Protein AF-A0A329W6A7-F1 (afdb_monomer)

pLDDT: mean 79.9, std 17.03, range [24.25, 98.19]

Mean predicted aligned error: 15.42 Å

Secondary structure (DSSP, 8-state):
-----TTS---EEEEEEETTEEEEEE---TT--S--------TT-----SS-PPP-SSPPTTPEEPPP-----TTSSTTSS-TT--EEESSSSPPTTEEE-BS-B--TTT-HHHHHH-TTSB--B-TTPPP----TTSSSSTTPPTT------PPP-----------SS----TTEEEEEEEEPPSSSSS--EEEEEE-GGGTS---SS--------EEEEE--

Radius of gyration: 35.47 Å; Cα contacts (8 Å, |Δi|>4): 237; chains: 1; bounding box: 94×36×87 Å

Solvent-accessible surface area (backbone atoms only — not comparable to full-atom values): 15532 Å² total; per-residue (Å²): 132,88,78,79,78,60,57,55,70,83,48,43,30,36,35,78,77,52,92,95,39,67,51,79,47,71,46,71,25,100,78,61,72,88,86,81,87,84,87,86,73,70,87,96,62,78,90,80,75,94,83,75,82,81,89,69,97,65,83,65,91,84,50,44,79,53,83,86,90,80,81,82,73,92,72,64,83,73,68,83,58,64,52,47,49,78,39,83,34,91,52,93,72,74,57,92,68,44,43,65,30,68,48,45,72,56,61,42,85,84,19,53,61,26,28,70,66,30,74,85,29,45,42,61,62,50,81,93,59,83,91,73,86,75,41,89,83,74,63,84,50,72,91,67,58,85,98,64,90,77,82,79,80,76,78,89,87,84,84,83,78,72,92,77,81,75,75,79,91,78,87,69,62,70,34,40,41,74,50,92,55,74,50,83,59,87,63,103,57,103,53,71,48,60,50,78,43,82,41,61,66,70,70,41,94,76,68,102,63,83,74,78,94,81,81,93,56,41,45,29,22,41,38,113

Foldseek 3Di:
DDPPDQADQPWKWWDDPDDPDIDIDTDGGPPYDDDDDDDDDPPPDDDPDPPDDDDDPDDDPPIDTDDDPDDDPPPPVQPPDQFQDWDFAADPDDDPQKDFQQFDAADCVQQVSNCVVVVVSTHHRCFVHDDDDDCVPVPPDPPDDPRDDDADDDPDDDDDDPPDADDPDDDDDAQWDWDPDFDPDDDDDPGGDIDIGGHNVRHDDDDPGDDDDDDDTTIMGRRD

Structure (mmCIF, N/CA/C/O backbone):
data_AF-A0A329W6A7-F1
#
_entry.id   AF-A0A329W6A7-F1
#
loop_
_atom_site.group_PDB
_atom_site.id
_atom_site.type_symbol
_atom_site.label_atom_id
_atom_site.label_alt_id
_atom_site.label_comp_id
_atom_site.label_asym_id
_atom_site.label_entity_id
_atom_site.label_seq_id
_atom_site.pdbx_PDB_ins_code
_atom_site.Cartn_x
_atom_site.Cartn_y
_atom_site.Cartn_z
_atom_site.occupancy
_atom_site.B_iso_or_equiv
_atom_site.auth_seq_id
_atom_site.auth_comp_id
_atom_site.auth_asym_id
_atom_site.auth_atom_id
_atom_site.pdbx_PDB_model_num
ATOM 1 N N . MET A 1 1 ? -23.918 0.620 -3.179 1.00 31.98 1 MET A N 1
ATOM 2 C CA . MET A 1 1 ? -25.031 -0.045 -2.471 1.00 31.98 1 MET A CA 1
ATOM 3 C C . MET A 1 1 ? -25.357 0.833 -1.273 1.00 31.98 1 MET A C 1
ATOM 5 O O . MET A 1 1 ? -24.518 0.959 -0.395 1.00 31.98 1 MET A O 1
ATOM 9 N N . TYR A 1 2 ? -26.471 1.565 -1.317 1.00 24.25 2 TYR A N 1
ATOM 10 C CA . TYR A 1 2 ? -26.878 2.451 -0.224 1.00 24.25 2 TYR A CA 1
ATOM 11 C C . TYR A 1 2 ? -27.434 1.589 0.911 1.00 24.25 2 TYR A C 1
ATOM 13 O O . TYR A 1 2 ? -28.527 1.044 0.788 1.00 24.25 2 TYR A O 1
ATOM 21 N N . THR A 1 3 ? -26.683 1.422 1.995 1.00 31.39 3 THR A N 1
ATOM 22 C CA . THR A 1 3 ? -27.200 0.811 3.221 1.00 31.39 3 THR A CA 1
ATOM 23 C C . THR A 1 3 ? -28.004 1.862 3.978 1.00 31.39 3 THR A C 1
ATOM 25 O O . THR A 1 3 ? -27.457 2.740 4.644 1.00 31.39 3 THR A O 1
ATOM 28 N N . VAL A 1 4 ? -29.329 1.790 3.840 1.00 34.38 4 VAL A N 1
ATOM 29 C CA . VAL A 1 4 ? -30.259 2.453 4.758 1.00 34.38 4 VAL A CA 1
ATOM 30 C C . VAL A 1 4 ? -29.987 1.939 6.172 1.00 34.38 4 VAL A C 1
ATOM 32 O O . VAL A 1 4 ? -29.956 0.740 6.436 1.00 34.38 4 VAL A O 1
ATOM 35 N N . ASN A 1 5 ? -29.685 2.882 7.054 1.00 42.00 5 ASN A N 1
ATOM 36 C CA . ASN A 1 5 ? -29.121 2.684 8.382 1.00 42.00 5 ASN A CA 1
ATOM 37 C C . ASN A 1 5 ? -30.248 2.261 9.349 1.00 42.00 5 ASN A C 1
ATOM 39 O O . ASN A 1 5 ? -30.847 3.104 10.008 1.00 42.00 5 ASN A O 1
ATOM 43 N N . THR A 1 6 ? -30.585 0.971 9.410 1.00 42.28 6 THR A N 1
ATOM 44 C CA . THR A 1 6 ? -31.700 0.458 10.234 1.00 42.28 6 THR A CA 1
ATOM 45 C C . THR A 1 6 ? -31.359 0.275 11.716 1.00 42.28 6 THR A C 1
ATOM 47 O O . THR A 1 6 ? -32.161 -0.309 12.428 1.00 42.28 6 THR A O 1
ATOM 50 N N . SER A 1 7 ? -30.187 0.714 12.190 1.00 45.31 7 SER A N 1
ATOM 51 C CA . SER A 1 7 ? -29.657 0.338 13.518 1.00 45.31 7 SER A CA 1
ATOM 52 C C . SER A 1 7 ? -29.520 1.492 14.518 1.00 45.31 7 SER A C 1
ATOM 54 O O . SER A 1 7 ? -29.122 1.257 15.654 1.00 45.31 7 SER A O 1
ATOM 56 N N . ALA A 1 8 ? -29.815 2.733 14.124 1.00 50.78 8 ALA A N 1
ATOM 57 C CA . ALA A 1 8 ? -29.891 3.848 15.071 1.00 50.78 8 ALA A CA 1
ATOM 58 C C . ALA A 1 8 ? -31.272 3.853 15.751 1.00 50.78 8 ALA A C 1
ATOM 60 O O . ALA A 1 8 ? -32.238 3.443 15.105 1.00 50.78 8 ALA A O 1
ATOM 61 N N . PRO A 1 9 ? -31.415 4.333 17.002 1.00 55.19 9 PRO A N 1
ATOM 62 C CA . PRO A 1 9 ? -32.734 4.639 17.528 1.00 55.19 9 PRO A CA 1
ATOM 63 C C . PRO A 1 9 ? -33.339 5.761 16.684 1.00 55.19 9 PRO A C 1
ATOM 65 O O . PRO A 1 9 ? -32.931 6.918 16.774 1.00 55.19 9 PRO A O 1
ATOM 68 N N . THR A 1 10 ? -34.246 5.396 15.781 1.00 58.75 10 THR A N 1
ATOM 69 C CA . THR A 1 10 ? -34.829 6.338 14.820 1.00 58.75 10 THR A CA 1
ATOM 70 C C . THR A 1 10 ? -35.947 7.161 15.437 1.00 58.75 10 THR A C 1
ATOM 72 O O . THR A 1 10 ? -36.271 8.204 14.883 1.00 58.75 10 THR A O 1
ATOM 75 N N . ASP A 1 11 ? -36.513 6.709 16.564 1.00 68.50 11 ASP A N 1
ATOM 76 C CA . ASP A 1 11 ? -37.650 7.338 17.229 1.00 68.50 11 ASP A CA 1
ATOM 77 C C . ASP A 1 11 ? -37.657 7.116 18.753 1.00 68.50 11 ASP A C 1
ATOM 79 O O . ASP A 1 11 ? -37.264 6.061 19.258 1.00 68.50 11 ASP A O 1
ATOM 83 N N . LEU A 1 12 ? -38.147 8.133 19.471 1.00 78.62 12 LEU A N 1
ATOM 84 C CA . LEU A 1 12 ? -38.411 8.144 20.912 1.00 78.62 12 LEU A CA 1
ATOM 85 C C . LEU A 1 12 ? -39.877 8.538 21.134 1.00 78.62 12 LEU A C 1
ATOM 87 O O . LEU A 1 12 ? -40.375 9.447 20.465 1.00 78.62 12 LEU A O 1
ATOM 91 N N . ALA A 1 13 ? -40.550 7.918 22.098 1.00 82.44 13 ALA A N 1
ATOM 92 C CA . ALA A 1 13 ? -41.882 8.325 22.531 1.00 82.44 13 ALA A CA 1
ATOM 93 C C . ALA A 1 13 ? -42.040 8.233 24.053 1.00 82.44 13 ALA A C 1
ATOM 95 O O . ALA A 1 13 ? -41.325 7.480 24.712 1.00 82.44 13 ALA A O 1
ATOM 96 N N . THR A 1 14 ? -42.986 8.987 24.609 1.00 85.38 14 THR A N 1
ATOM 97 C CA . THR A 1 14 ? -43.349 8.924 26.031 1.00 85.38 14 THR A CA 1
ATOM 98 C C . THR A 1 14 ? -44.842 8.694 26.210 1.00 85.38 14 THR A C 1
ATOM 100 O O . THR A 1 14 ? -45.646 9.109 25.376 1.00 85.38 14 THR A O 1
ATOM 103 N N . ILE A 1 15 ? -45.236 8.047 27.303 1.00 86.56 15 ILE A N 1
ATOM 104 C CA . ILE A 1 15 ? -46.640 7.953 27.723 1.00 86.56 15 ILE A CA 1
ATOM 105 C C . ILE A 1 15 ? -46.739 8.358 29.190 1.00 86.56 15 ILE A C 1
ATOM 107 O O . ILE A 1 15 ? -45.945 7.898 30.006 1.00 86.56 15 ILE A O 1
ATOM 111 N N . ASN A 1 16 ? -47.683 9.238 29.527 1.00 88.12 16 ASN A N 1
ATOM 112 C CA . ASN A 1 16 ? -47.984 9.541 30.925 1.00 88.12 16 ASN A CA 1
ATOM 113 C C . ASN A 1 16 ? -48.784 8.369 31.504 1.00 88.12 16 ASN A C 1
ATOM 115 O O . ASN A 1 16 ? -49.853 8.043 30.983 1.00 88.12 16 ASN A O 1
ATOM 119 N N . THR A 1 17 ? -48.257 7.722 32.540 1.00 83.56 17 THR A N 1
ATOM 120 C CA . THR A 1 17 ? -48.895 6.557 33.166 1.00 83.56 17 THR A CA 1
ATOM 121 C C . THR A 1 17 ? -49.754 6.940 34.366 1.00 83.56 17 THR A C 1
ATOM 123 O O . THR A 1 17 ? -50.791 6.317 34.587 1.00 83.56 17 THR A O 1
ATOM 126 N N . SER A 1 18 ? -49.352 7.958 35.134 1.00 87.62 18 SER A N 1
ATOM 127 C CA . SER A 1 18 ? -50.141 8.554 36.220 1.00 87.62 18 SER A CA 1
ATOM 128 C C . SER A 1 18 ? -49.424 9.767 36.815 1.00 87.62 18 SER A C 1
ATOM 130 O O . SER A 1 18 ? -48.258 9.659 37.204 1.00 87.62 18 SER A O 1
ATOM 132 N N . GLY A 1 19 ? -50.123 10.894 36.980 1.00 88.31 19 GLY A N 1
ATOM 133 C CA . GLY A 1 19 ? -49.553 12.106 37.582 1.00 88.31 19 GLY A CA 1
ATOM 134 C C . GLY A 1 19 ? -48.327 12.594 36.806 1.00 88.31 19 GLY A C 1
ATOM 135 O O . GLY A 1 19 ? -48.425 12.846 35.607 1.00 88.31 19 GLY A O 1
ATOM 136 N N . ASP A 1 20 ? -47.177 12.673 37.480 1.00 85.56 20 ASP A N 1
ATOM 137 C CA . ASP A 1 20 ? -45.886 13.049 36.881 1.00 85.56 20 ASP A CA 1
ATOM 138 C C . ASP A 1 20 ? -45.016 11.838 36.481 1.00 85.56 20 ASP A C 1
ATOM 140 O O . ASP A 1 20 ? -43.814 11.975 36.254 1.00 85.56 20 ASP A O 1
ATOM 144 N N . ASN A 1 21 ? -45.602 10.639 36.386 1.00 86.06 21 ASN A N 1
ATOM 145 C CA . ASN A 1 21 ? -44.896 9.433 35.950 1.00 86.06 21 ASN A CA 1
ATOM 146 C C . ASN A 1 21 ? -45.052 9.205 34.446 1.00 86.06 21 ASN A C 1
ATOM 148 O O . ASN A 1 21 ? -46.158 9.269 33.899 1.00 86.06 21 ASN A O 1
ATOM 152 N N . TYR A 1 22 ? -43.938 8.881 33.792 1.00 85.38 22 TYR A N 1
ATOM 153 C CA . TYR A 1 22 ? -43.878 8.646 32.356 1.00 85.38 22 TYR A CA 1
ATOM 154 C C . TYR A 1 22 ? -43.068 7.390 32.045 1.00 85.38 22 TYR A C 1
ATOM 156 O O . TYR A 1 22 ? -41.972 7.225 32.581 1.00 85.38 22 TYR A O 1
ATOM 164 N N . ASP A 1 23 ? -43.560 6.570 31.116 1.00 85.50 23 ASP A N 1
ATOM 165 C CA . ASP A 1 23 ? -42.728 5.543 30.484 1.00 85.50 23 ASP A CA 1
ATOM 166 C C . ASP A 1 23 ? -42.089 6.108 29.214 1.00 85.50 23 ASP A C 1
ATOM 168 O O . ASP A 1 23 ? -42.685 6.925 28.502 1.00 85.50 23 ASP A O 1
ATOM 172 N N . ILE A 1 24 ? -40.877 5.639 28.914 1.00 82.19 24 ILE A N 1
ATOM 173 C CA . ILE A 1 24 ? -40.102 6.026 27.735 1.00 82.19 24 ILE A CA 1
ATOM 174 C C . ILE A 1 24 ? -39.957 4.810 26.821 1.00 82.19 24 ILE A C 1
ATOM 176 O O . ILE A 1 24 ? -39.466 3.764 27.240 1.00 82.19 24 ILE A O 1
ATOM 180 N N . TYR A 1 25 ? -40.332 4.975 25.555 1.00 80.94 25 TYR A N 1
ATOM 181 C CA . TYR A 1 25 ? -40.197 3.968 24.508 1.00 80.94 25 TYR A CA 1
ATOM 182 C C . TYR A 1 25 ? -39.135 4.406 23.508 1.00 80.94 25 TYR A C 1
ATOM 184 O O . TYR A 1 25 ? -39.168 5.528 22.998 1.00 80.94 25 TYR A O 1
ATOM 192 N N . ILE A 1 26 ? -38.201 3.505 23.217 1.00 79.25 26 ILE A N 1
ATOM 193 C CA . ILE A 1 26 ? -37.123 3.718 22.252 1.00 79.25 26 ILE A CA 1
ATOM 194 C C . ILE A 1 26 ? -37.289 2.672 21.159 1.00 79.25 26 ILE A C 1
ATOM 196 O O . ILE A 1 26 ? -37.281 1.475 21.443 1.00 79.25 26 ILE A O 1
ATOM 200 N N . PHE A 1 27 ? -37.432 3.114 19.911 1.00 75.81 27 PHE A N 1
ATOM 201 C CA . PHE A 1 27 ? -37.404 2.185 18.791 1.00 75.81 27 PHE A CA 1
ATOM 202 C C . PHE A 1 27 ? -35.963 1.754 18.537 1.00 75.81 27 PHE A C 1
ATOM 204 O O . PHE A 1 27 ? -35.091 2.592 18.320 1.00 75.81 27 PHE A O 1
ATOM 211 N N . ILE A 1 28 ? -35.716 0.450 18.553 1.00 72.56 28 ILE A N 1
ATOM 212 C CA . ILE A 1 28 ? -34.402 -0.140 18.320 1.00 72.56 28 ILE A CA 1
ATOM 213 C C . ILE A 1 28 ? -34.486 -0.995 17.056 1.00 72.56 28 ILE A C 1
ATOM 215 O O . ILE A 1 28 ? -35.405 -1.792 16.884 1.00 72.56 28 ILE A O 1
ATOM 219 N N . GLY A 1 29 ? -33.507 -0.831 16.171 1.00 68.25 29 GLY A N 1
ATOM 220 C CA . GLY A 1 29 ? -33.419 -1.589 14.930 1.00 68.25 29 GLY A CA 1
ATOM 221 C C . GLY A 1 29 ? -33.295 -3.108 15.120 1.00 68.25 29 GLY A C 1
ATOM 222 O O . GLY A 1 29 ? -32.633 -3.542 16.063 1.00 68.25 29 GLY A O 1
ATOM 223 N N . PRO A 1 30 ? -33.796 -3.929 14.176 1.00 61.19 30 PRO A N 1
ATOM 224 C CA . PRO A 1 30 ? -33.839 -5.397 14.288 1.00 61.19 30 PRO A CA 1
ATOM 225 C C . PRO A 1 30 ? -32.467 -6.098 14.354 1.00 61.19 30 PRO A C 1
ATOM 227 O O . PRO A 1 30 ? -32.405 -7.304 14.567 1.00 61.19 30 PRO A O 1
ATOM 230 N N . PHE A 1 31 ? -31.364 -5.366 14.174 1.00 60.50 31 PHE A N 1
ATOM 231 C CA . PHE A 1 31 ? -29.994 -5.893 14.217 1.00 60.50 31 PHE A CA 1
ATOM 232 C C . PHE A 1 31 ? -29.118 -5.212 15.277 1.00 60.50 31 PHE A C 1
ATOM 234 O O . PHE A 1 31 ? -27.893 -5.331 15.233 1.00 60.50 31 PHE A O 1
ATOM 241 N N . ALA A 1 32 ? -29.713 -4.457 16.203 1.00 62.03 32 ALA A N 1
ATOM 242 C CA . ALA A 1 32 ? -28.958 -3.827 17.276 1.00 62.03 32 ALA A CA 1
ATOM 243 C C . ALA A 1 32 ? -28.420 -4.882 18.257 1.00 62.03 32 ALA A C 1
ATOM 245 O O . ALA A 1 32 ? -29.129 -5.798 18.665 1.00 62.03 32 ALA A O 1
ATOM 246 N N . GLN A 1 33 ? -27.159 -4.734 18.654 1.00 65.31 33 GLN A N 1
ATOM 247 C CA . GLN A 1 33 ? -26.504 -5.565 19.664 1.00 65.31 33 GLN A CA 1
ATOM 248 C C . GLN A 1 33 ? -25.792 -4.653 20.668 1.00 65.31 33 GLN A C 1
ATOM 250 O O . GLN A 1 33 ? -25.378 -3.554 20.304 1.00 65.31 33 GLN A O 1
ATOM 255 N N . ASN A 1 34 ? -25.627 -5.116 21.913 1.00 63.62 34 ASN A N 1
ATOM 256 C CA . ASN A 1 34 ? -24.892 -4.410 22.977 1.00 63.62 34 ASN A CA 1
ATOM 257 C C . ASN A 1 34 ? -25.416 -2.991 23.267 1.00 63.62 34 ASN A C 1
ATOM 259 O O . ASN A 1 34 ? -24.661 -2.021 23.304 1.00 63.62 34 ASN A O 1
ATOM 263 N N . ILE A 1 35 ? -26.729 -2.868 23.452 1.00 67.81 35 ILE A N 1
ATOM 264 C CA . ILE A 1 35 ? -27.394 -1.582 23.675 1.00 67.81 35 ILE A CA 1
ATOM 265 C C . ILE A 1 35 ? -27.033 -1.053 25.061 1.00 67.81 35 ILE A C 1
ATOM 267 O O . ILE A 1 35 ? -27.295 -1.705 26.070 1.00 67.81 35 ILE A O 1
ATOM 271 N N . ILE A 1 36 ? -26.464 0.150 25.104 1.00 67.75 36 ILE A N 1
ATOM 272 C CA . ILE A 1 36 ? -26.206 0.882 26.343 1.00 67.75 36 ILE A CA 1
ATOM 273 C C . ILE A 1 36 ? -27.202 2.035 26.412 1.00 67.75 36 ILE A C 1
ATOM 275 O O . ILE A 1 36 ? -27.223 2.895 25.532 1.00 67.75 36 ILE A O 1
ATOM 279 N N . LEU A 1 37 ? -28.017 2.059 27.465 1.00 72.44 37 LEU A N 1
ATOM 280 C CA . LEU A 1 37 ? -28.957 3.141 27.737 1.00 72.44 37 LEU A CA 1
ATOM 281 C C . LEU A 1 37 ? -28.467 3.950 28.932 1.00 72.44 37 LEU A C 1
ATOM 283 O O . LEU A 1 37 ? -28.358 3.432 30.040 1.00 72.44 37 LEU A O 1
ATOM 287 N N . ASN A 1 38 ? -28.211 5.234 28.699 1.00 70.31 38 ASN A N 1
ATOM 288 C CA . ASN A 1 38 ? -27.917 6.204 29.745 1.00 70.31 38 ASN A CA 1
ATOM 289 C C . ASN A 1 38 ? -29.000 7.278 29.722 1.00 70.31 38 ASN A C 1
ATOM 291 O O . ASN A 1 38 ? -29.339 7.792 28.656 1.00 70.31 38 ASN A O 1
ATOM 295 N N . ALA A 1 39 ? -29.524 7.625 30.892 1.00 74.50 39 ALA A N 1
ATOM 296 C CA . ALA A 1 39 ? -30.528 8.664 31.036 1.00 74.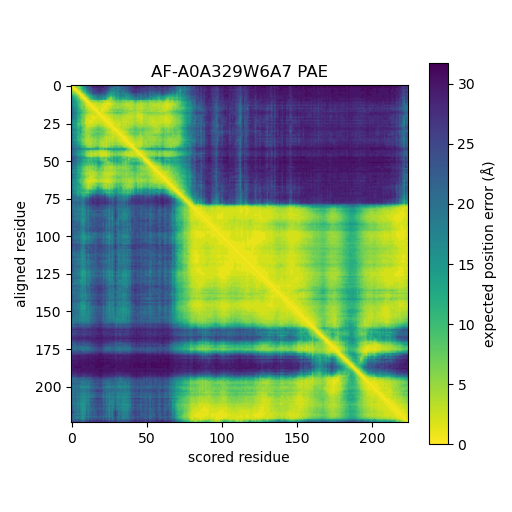50 39 ALA A CA 1
ATOM 297 C C . ALA A 1 39 ? -30.007 9.754 31.972 1.00 74.50 39 ALA A C 1
ATOM 299 O O . ALA A 1 39 ? -29.485 9.468 33.048 1.00 74.50 39 ALA A O 1
ATOM 300 N N . PHE A 1 40 ? -30.173 11.002 31.547 1.00 73.25 40 PHE A N 1
ATOM 301 C CA . PHE A 1 40 ? -29.893 12.185 32.346 1.00 73.25 40 PHE A CA 1
ATOM 302 C C . PHE A 1 40 ? -31.202 12.937 32.522 1.00 73.25 40 PHE A C 1
ATOM 304 O O . PHE A 1 40 ? -31.963 13.096 31.567 1.00 73.25 40 PHE A O 1
ATOM 311 N N . VAL A 1 41 ? -31.465 13.380 33.741 1.00 78.00 41 VAL A N 1
ATOM 312 C CA . VAL A 1 41 ? -32.692 14.085 34.100 1.00 78.00 41 VAL A CA 1
ATOM 313 C C . VAL A 1 41 ? -32.341 15.446 34.679 1.00 78.00 41 VAL A C 1
ATOM 315 O O . VAL A 1 41 ? -31.355 15.581 35.400 1.00 78.00 41 VAL A O 1
ATOM 318 N N . SER A 1 42 ? -33.124 16.462 34.327 1.00 72.69 42 SER A N 1
ATOM 319 C CA . SER A 1 42 ? -33.096 17.768 34.988 1.00 72.69 42 SER A CA 1
ATOM 320 C C . SER A 1 42 ? -33.892 17.713 36.297 1.00 72.69 42 SER A C 1
ATOM 322 O O . SER A 1 42 ? -34.832 16.927 36.379 1.00 72.69 42 SER A O 1
ATOM 324 N N . ASP A 1 43 ? -33.515 18.542 37.275 1.00 66.00 43 ASP A N 1
ATOM 325 C CA . ASP A 1 43 ? -34.179 18.845 38.559 1.00 66.00 43 ASP A CA 1
ATOM 326 C C . ASP A 1 43 ? -35.403 17.992 38.975 1.00 66.00 43 ASP A C 1
ATOM 328 O O . ASP A 1 43 ? -36.460 18.021 38.347 1.00 66.00 43 ASP A O 1
ATOM 332 N N . ASN A 1 44 ? -35.286 17.319 40.129 1.00 76.56 44 ASN A N 1
ATOM 333 C CA . ASN A 1 44 ? -36.315 16.537 40.845 1.00 76.56 44 ASN A CA 1
ATOM 334 C C . ASN A 1 44 ? -36.933 15.326 40.115 1.00 76.56 44 ASN A C 1
ATOM 336 O O . ASN A 1 44 ? -37.667 14.562 40.744 1.00 76.56 44 ASN A O 1
ATOM 340 N N . ALA A 1 45 ? -36.623 15.086 38.841 1.00 81.19 45 ALA A N 1
ATOM 341 C CA . ALA A 1 45 ? -37.003 13.849 38.164 1.00 81.19 45 ALA A CA 1
ATOM 342 C C . ALA A 1 45 ? -36.087 12.681 38.572 1.00 81.19 45 ALA A C 1
ATOM 344 O O . ALA A 1 45 ? -34.901 12.855 38.843 1.00 81.19 45 ALA A O 1
ATOM 345 N N . THR A 1 46 ? -36.639 11.467 38.608 1.00 82.25 46 THR A N 1
ATOM 346 C CA . THR A 1 46 ? -35.894 10.239 38.928 1.00 82.25 46 THR A CA 1
ATOM 347 C C . THR A 1 46 ? -36.107 9.212 37.824 1.00 82.25 46 THR A C 1
ATOM 349 O O . THR A 1 46 ? -37.240 8.971 37.412 1.00 82.25 46 THR A O 1
ATOM 352 N N . VAL A 1 47 ? -35.026 8.586 37.351 1.00 82.31 47 VAL A N 1
ATOM 353 C CA . VAL A 1 47 ? -35.106 7.469 36.399 1.00 82.31 47 VAL A CA 1
ATOM 354 C C . VAL A 1 47 ? -35.161 6.169 37.185 1.00 82.31 47 VAL A C 1
ATOM 356 O O . VAL A 1 47 ? -34.158 5.723 37.742 1.00 82.31 47 VAL A O 1
ATOM 359 N N . ASN A 1 48 ? -36.338 5.553 37.230 1.00 72.94 48 ASN A N 1
ATOM 360 C CA . ASN A 1 48 ? -36.524 4.276 37.902 1.00 72.94 48 ASN A CA 1
ATOM 361 C C . ASN A 1 48 ? -36.272 3.125 36.917 1.00 72.94 48 ASN A C 1
ATOM 363 O O . ASN A 1 48 ? -36.975 2.995 35.926 1.00 72.94 48 ASN A O 1
ATOM 367 N N . GLN A 1 49 ? -35.286 2.279 37.237 1.00 63.25 49 GLN A N 1
ATOM 368 C CA . GLN A 1 49 ? -34.957 1.012 36.563 1.00 63.25 49 GLN A CA 1
ATOM 369 C C . GLN A 1 49 ? -34.576 1.091 35.069 1.00 63.25 49 GLN A C 1
ATOM 371 O O . GLN A 1 49 ? -35.418 1.073 34.184 1.00 63.25 49 GLN A O 1
ATOM 376 N N . LEU A 1 50 ? -33.273 0.988 34.782 1.00 63.03 50 LEU A N 1
ATOM 377 C CA . LEU A 1 50 ? -32.736 0.766 33.423 1.00 63.03 50 LEU A CA 1
ATOM 378 C C . LEU A 1 50 ? -32.485 -0.723 33.096 1.00 63.03 50 LEU A C 1
ATOM 380 O O . LEU A 1 50 ? -31.935 -1.048 32.051 1.00 63.03 50 LEU A O 1
ATOM 384 N N . ILE A 1 51 ? -32.842 -1.636 34.006 1.00 56.69 51 ILE A N 1
ATOM 385 C CA . ILE A 1 51 ? -32.368 -3.037 34.002 1.00 56.69 51 ILE A CA 1
ATOM 386 C C . ILE A 1 51 ? -33.451 -4.014 33.507 1.00 56.69 51 ILE A C 1
ATOM 388 O O . ILE A 1 51 ? -33.156 -5.153 33.158 1.00 56.69 51 ILE A O 1
ATOM 392 N N . LYS A 1 52 ? -34.719 -3.585 33.462 1.00 57.19 52 LYS A N 1
ATOM 393 C CA . LYS A 1 52 ? -35.857 -4.419 33.056 1.00 57.19 52 LYS A CA 1
ATOM 394 C C . LYS A 1 52 ? -36.606 -3.759 31.904 1.00 57.19 52 LYS A C 1
ATOM 396 O O . LYS A 1 52 ? -37.675 -3.187 32.081 1.00 57.19 52 LYS A O 1
ATOM 401 N N . MET A 1 53 ? -36.005 -3.821 30.724 1.00 65.88 53 MET A N 1
ATOM 402 C CA . MET A 1 53 ? -36.644 -3.375 29.491 1.00 65.88 53 MET A CA 1
ATOM 403 C C . MET A 1 53 ? -37.678 -4.416 29.061 1.00 65.88 53 MET A C 1
ATOM 405 O O . MET A 1 53 ? -37.342 -5.584 28.877 1.00 65.88 53 MET A O 1
ATOM 409 N N . ALA A 1 54 ? -38.937 -4.005 28.931 1.00 67.69 54 ALA A N 1
ATOM 410 C CA . ALA A 1 54 ? -39.962 -4.824 28.299 1.00 67.69 54 ALA A CA 1
ATOM 411 C C . ALA A 1 54 ? -39.922 -4.596 26.784 1.00 67.69 54 ALA A C 1
ATOM 413 O O . ALA A 1 54 ? -39.857 -3.455 26.327 1.00 67.69 54 ALA A O 1
ATOM 414 N N . GLU A 1 55 ? -39.970 -5.677 26.011 1.00 70.94 55 GLU A N 1
ATOM 415 C CA . GLU A 1 55 ? -40.083 -5.602 24.557 1.00 70.94 55 GLU A CA 1
ATOM 416 C C . GLU A 1 55 ? -41.559 -5.508 24.162 1.00 70.94 55 GLU A C 1
ATOM 418 O O . GLU A 1 55 ? -42.389 -6.300 24.613 1.00 70.94 55 GLU A O 1
ATOM 423 N N . LEU A 1 56 ? -41.886 -4.538 23.307 1.00 72.56 56 LEU A N 1
ATOM 424 C CA . LEU A 1 56 ? -43.198 -4.402 22.684 1.00 72.56 56 LEU A CA 1
ATOM 425 C C . LEU A 1 56 ? -43.026 -4.369 21.168 1.00 72.56 56 LEU A C 1
ATOM 427 O O . LEU A 1 56 ? -42.114 -3.724 20.653 1.00 72.56 56 LEU A O 1
ATOM 431 N N . SER A 1 57 ? -43.927 -5.038 20.451 1.00 72.56 57 SER A N 1
ATOM 432 C CA . SER A 1 57 ? -43.942 -5.045 18.984 1.00 72.56 57 SER A CA 1
ATOM 433 C C . SER A 1 57 ? -44.471 -3.741 18.382 1.00 72.56 57 SER A C 1
ATOM 435 O O . SER A 1 57 ? -44.233 -3.472 17.208 1.00 72.56 57 SER A O 1
ATOM 437 N N . GLU A 1 58 ? -45.190 -2.938 19.170 1.00 77.19 58 GLU A N 1
ATOM 438 C CA . GLU A 1 58 ? -45.816 -1.686 18.746 1.00 77.19 58 GLU A CA 1
ATOM 439 C C . GLU A 1 58 ? -45.754 -0.632 19.862 1.00 77.19 58 GLU A C 1
ATOM 441 O O . GLU A 1 58 ? -45.721 -0.959 21.050 1.00 77.19 58 GLU A O 1
ATOM 446 N N . ILE A 1 59 ? -45.757 0.648 19.481 1.00 74.62 59 ILE A N 1
ATOM 447 C CA . ILE A 1 59 ? -45.797 1.766 20.432 1.00 74.62 59 ILE A CA 1
ATOM 448 C C . ILE A 1 59 ? -47.210 1.851 21.046 1.00 74.62 59 ILE A C 1
ATOM 450 O O . ILE A 1 59 ? -48.189 1.819 20.295 1.00 74.62 59 ILE A O 1
ATOM 454 N N . PRO A 1 60 ? -47.356 2.008 22.377 1.00 80.50 60 PRO A N 1
ATOM 455 C CA . PRO A 1 60 ? -48.668 2.107 23.010 1.00 80.50 60 PRO A CA 1
ATOM 456 C C . PRO A 1 60 ? -49.533 3.251 22.469 1.00 80.50 60 PRO A C 1
ATOM 458 O O . PRO A 1 60 ? -49.060 4.347 22.153 1.00 80.50 60 PRO A O 1
ATOM 461 N N . LYS A 1 61 ? -50.847 3.013 22.429 1.00 81.06 61 LYS A N 1
ATOM 462 C CA . LYS A 1 61 ? -51.832 4.013 22.005 1.00 81.06 61 LYS A CA 1
ATOM 463 C C . LYS A 1 61 ? -51.792 5.230 22.937 1.00 81.06 61 LYS A C 1
ATOM 465 O O . LYS A 1 61 ? -51.954 5.090 24.143 1.00 81.06 61 LYS A O 1
ATOM 470 N N . GLY A 1 62 ? -51.636 6.422 22.359 1.00 79.69 62 GLY A N 1
ATOM 471 C CA . GLY A 1 62 ? -51.562 7.685 23.107 1.00 79.69 62 GLY A CA 1
ATOM 472 C C . GLY A 1 62 ? -50.143 8.136 23.458 1.00 79.69 62 GLY A C 1
ATOM 473 O O . GLY A 1 62 ? -49.992 9.179 24.089 1.00 79.69 62 GLY A O 1
ATOM 474 N N . ALA A 1 63 ? -49.112 7.401 23.030 1.00 83.88 63 ALA A N 1
ATOM 475 C CA . ALA A 1 63 ? -47.737 7.853 23.177 1.00 83.88 63 ALA A CA 1
ATOM 476 C C . ALA A 1 63 ? -47.476 9.140 22.373 1.00 83.88 63 ALA A C 1
ATOM 478 O O . ALA A 1 63 ? -47.923 9.299 21.233 1.00 83.88 63 ALA A O 1
ATOM 479 N N . VAL A 1 64 ? -46.716 10.053 22.970 1.00 83.12 64 VAL A N 1
ATOM 480 C CA . VAL A 1 64 ? -46.311 11.324 22.373 1.00 83.12 64 VAL A CA 1
ATOM 481 C C . VAL A 1 64 ? -44.899 11.178 21.824 1.00 83.12 64 VAL A C 1
ATOM 483 O O . VAL A 1 64 ? -43.981 10.778 22.540 1.00 83.12 64 VAL A O 1
ATOM 486 N N . LYS A 1 65 ? -44.709 11.509 20.543 1.00 80.12 65 LYS A N 1
ATOM 487 C CA . LYS A 1 65 ? -43.398 11.441 19.891 1.00 80.12 65 LYS A CA 1
ATOM 488 C C . LYS A 1 65 ? -42.460 12.500 20.477 1.00 80.12 65 LYS A C 1
ATOM 490 O O . LYS A 1 65 ? -42.746 13.695 20.422 1.00 80.12 65 LYS A O 1
ATOM 495 N N . GLY A 1 66 ? -41.342 12.048 21.033 1.00 72.50 66 GLY A N 1
ATOM 496 C CA . GLY A 1 66 ? -40.292 12.901 21.575 1.00 72.50 66 GLY A CA 1
ATOM 497 C C . GLY A 1 66 ? -39.392 13.485 20.483 1.00 72.50 66 GLY A C 1
ATOM 498 O O . GLY A 1 66 ? -39.423 13.068 19.324 1.00 72.50 66 GLY A O 1
ATOM 499 N N . LYS A 1 67 ? -38.553 14.455 20.861 1.00 67.88 67 LYS A N 1
ATOM 500 C CA . LYS A 1 67 ? -37.538 15.043 19.977 1.00 67.88 67 LYS A CA 1
ATOM 501 C C . LYS A 1 67 ? -36.175 14.409 20.249 1.00 67.88 67 LYS A C 1
ATOM 503 O O . LYS A 1 67 ? -35.671 14.485 21.365 1.00 67.88 67 LYS A O 1
ATOM 508 N N . VAL A 1 68 ? -35.565 13.831 19.217 1.00 65.00 68 VAL A N 1
ATOM 509 C CA . VAL A 1 68 ? -34.174 13.360 19.258 1.00 65.00 68 VAL A CA 1
ATOM 510 C C . VAL A 1 68 ? -33.257 14.547 18.952 1.00 65.00 68 VAL A C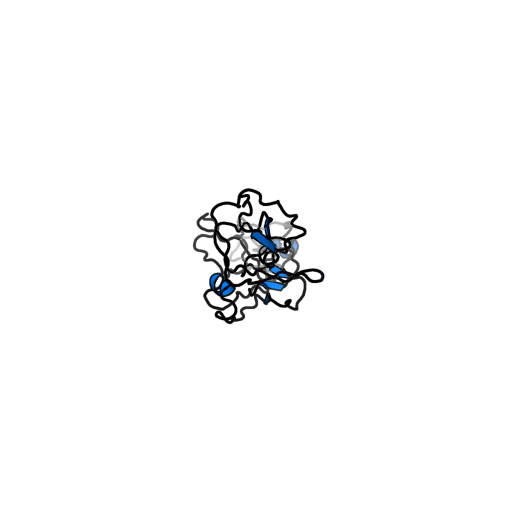 1
ATOM 512 O O . VAL A 1 68 ? -33.362 15.147 17.883 1.00 65.00 68 VAL A O 1
ATOM 515 N N . TYR A 1 69 ? -32.395 14.922 19.900 1.00 54.34 69 TYR A N 1
ATOM 516 C CA . TYR A 1 69 ? -31.537 16.111 19.780 1.00 54.34 69 TYR A CA 1
ATOM 517 C C . TYR A 1 69 ? -30.194 15.826 19.096 1.00 54.34 69 TYR A C 1
ATOM 519 O O . TYR A 1 69 ? -29.715 16.654 18.326 1.00 54.34 69 TYR A O 1
ATOM 527 N N . SER A 1 70 ? -29.603 14.656 19.332 1.00 51.69 70 SER A N 1
ATOM 528 C CA . SER A 1 70 ? -28.421 14.164 18.624 1.00 51.69 70 SER A CA 1
ATOM 529 C C . SER A 1 70 ? -28.264 12.663 18.869 1.00 51.69 70 SER A C 1
ATOM 531 O O . SER A 1 70 ? -28.686 12.146 19.902 1.00 51.69 70 SER A O 1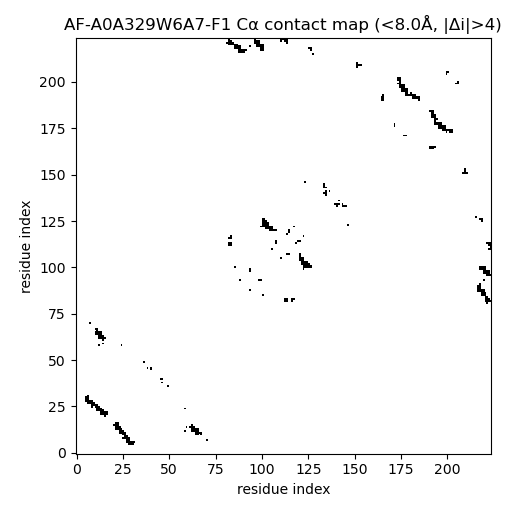
ATOM 533 N N . TYR A 1 71 ? -27.654 11.955 17.921 1.00 54.38 71 TYR A N 1
ATOM 534 C CA . TYR A 1 71 ? -27.103 10.626 18.160 1.00 54.38 71 TYR A CA 1
ATOM 535 C C . TYR A 1 71 ? -25.601 10.696 17.898 1.00 54.38 71 TYR A C 1
ATOM 537 O O . TYR A 1 71 ? -25.168 11.136 16.833 1.00 54.38 71 TYR A O 1
ATOM 545 N N . LEU A 1 72 ? -24.798 10.281 18.876 1.00 47.88 72 LEU A N 1
ATOM 546 C CA . LEU A 1 72 ? -23.399 9.963 18.631 1.00 47.88 72 LEU A CA 1
ATOM 547 C C . LEU A 1 72 ? -23.355 8.489 18.236 1.00 47.88 72 LEU A C 1
ATOM 549 O O . LEU A 1 72 ? -23.618 7.613 19.057 1.00 47.88 72 LEU A O 1
ATOM 553 N N . LEU A 1 73 ? -23.009 8.200 16.984 1.00 51.75 73 LEU A N 1
ATOM 554 C CA . LEU A 1 73 ? -22.492 6.878 16.647 1.00 51.75 73 LEU A CA 1
ATOM 555 C C . LEU A 1 73 ? -21.087 6.798 17.245 1.00 51.75 73 LEU A C 1
ATOM 557 O O . LEU A 1 73 ? -20.108 7.115 16.569 1.00 51.75 73 LEU A O 1
ATOM 561 N N . SER A 1 74 ? -20.966 6.393 18.511 1.00 46.81 74 SER A N 1
ATOM 562 C CA . SER A 1 74 ? -19.677 5.929 19.022 1.00 46.81 74 SER A CA 1
ATOM 563 C C . SER A 1 74 ? -19.340 4.618 18.302 1.00 46.81 74 SER A C 1
ATOM 565 O O . SER A 1 74 ? -19.675 3.533 18.770 1.00 46.81 74 SER A O 1
ATOM 567 N N . GLY A 1 75 ? -18.774 4.727 17.099 1.00 49.97 75 GLY A N 1
ATOM 568 C CA . GLY A 1 75 ? -18.397 3.571 16.284 1.00 49.97 75 GLY A CA 1
ATOM 569 C C . GLY A 1 75 ? -18.211 3.801 14.782 1.00 49.97 75 GLY A C 1
ATOM 570 O O . GLY A 1 75 ? -17.950 2.830 14.085 1.00 49.97 75 GLY A O 1
ATOM 571 N N . LYS A 1 76 ? -18.340 5.028 14.247 1.00 48.22 76 LYS A N 1
ATOM 572 C CA . LYS A 1 76 ? -18.266 5.256 12.784 1.00 48.22 76 LYS A CA 1
ATOM 573 C C . LYS A 1 76 ? -17.168 6.186 12.261 1.00 48.22 76 LYS A C 1
ATOM 575 O O . LYS A 1 76 ? -17.211 6.542 11.090 1.00 48.22 76 LYS A O 1
ATOM 580 N N . GLU A 1 77 ? -16.142 6.502 13.049 1.00 47.25 77 GLU A N 1
ATOM 581 C CA . GLU A 1 77 ? -14.870 6.953 12.446 1.00 47.25 77 GLU A CA 1
ATOM 582 C C . GLU A 1 77 ? -13.964 5.774 12.055 1.00 47.25 77 GLU A C 1
ATOM 584 O O . GLU A 1 77 ? -13.178 5.868 11.116 1.00 47.25 77 GLU A O 1
ATOM 589 N N . SER A 1 78 ? -14.140 4.614 12.693 1.00 49.28 78 SER A N 1
ATOM 590 C CA . SER A 1 78 ? -13.367 3.391 12.449 1.00 49.28 78 SER A CA 1
ATOM 591 C C . SER A 1 78 ? -13.774 2.606 11.194 1.00 49.28 78 SER A C 1
ATOM 593 O O . SER A 1 78 ? -13.229 1.534 10.959 1.00 49.28 78 SER A O 1
ATOM 595 N N . ASP A 1 79 ? -14.711 3.100 10.381 1.00 53.09 79 ASP A N 1
ATOM 596 C CA . ASP A 1 79 ? -15.330 2.315 9.296 1.00 53.09 79 ASP A CA 1
ATOM 597 C C . ASP A 1 79 ? -15.014 2.825 7.878 1.00 53.09 79 ASP A C 1
ATOM 599 O O . ASP A 1 79 ? -15.494 2.269 6.894 1.00 53.09 79 ASP A O 1
ATOM 603 N N . ILE A 1 80 ? -14.194 3.876 7.736 1.00 67.00 80 ILE A N 1
ATOM 604 C CA . ILE A 1 80 ? -13.827 4.407 6.407 1.00 67.00 80 ILE A CA 1
ATOM 605 C C . ILE A 1 80 ? -12.649 3.626 5.799 1.00 67.00 80 ILE A C 1
ATOM 607 O O . ILE A 1 80 ? -12.575 3.472 4.581 1.00 67.00 80 ILE A O 1
ATOM 611 N N . TYR A 1 81 ? -11.753 3.088 6.636 1.00 76.69 81 TYR A N 1
ATOM 612 C CA . TYR A 1 81 ? -10.618 2.265 6.207 1.00 76.69 81 TYR A CA 1
ATOM 613 C C . TYR A 1 81 ? -10.632 0.892 6.901 1.00 76.69 81 TYR A C 1
ATOM 615 O O . TYR A 1 81 ? -10.564 0.826 8.137 1.00 76.69 81 TYR A O 1
ATOM 623 N N . PRO A 1 82 ? -10.701 -0.219 6.145 1.00 87.19 82 PRO A N 1
ATOM 624 C CA . PRO A 1 82 ? -10.746 -1.556 6.727 1.00 87.19 82 PRO A CA 1
ATOM 625 C C . PRO A 1 82 ? -9.457 -1.877 7.497 1.00 87.19 82 PRO A C 1
ATOM 627 O O . PRO A 1 82 ? -8.361 -1.474 7.098 1.00 87.19 82 PRO A O 1
ATOM 630 N N . VAL A 1 83 ? -9.586 -2.602 8.615 1.00 91.06 83 VAL A N 1
ATOM 631 C CA . VAL A 1 83 ? -8.430 -3.071 9.397 1.00 91.06 83 VAL A CA 1
ATOM 632 C C . VAL A 1 83 ? -7.506 -3.882 8.491 1.00 91.06 83 VAL A C 1
ATOM 634 O O . VAL A 1 83 ? -7.949 -4.745 7.737 1.00 91.06 83 VAL A O 1
ATOM 637 N N . GLY A 1 84 ? -6.209 -3.591 8.566 1.00 92.25 84 GLY A N 1
ATOM 638 C CA . GLY A 1 84 ? -5.188 -4.269 7.776 1.00 92.25 84 GLY A CA 1
ATOM 639 C C . GLY A 1 84 ? -4.957 -3.720 6.367 1.00 92.25 84 GLY A C 1
ATOM 640 O O . GLY A 1 84 ? -3.973 -4.116 5.747 1.00 92.25 84 GLY A O 1
ATOM 641 N N . ALA A 1 85 ? -5.766 -2.782 5.864 1.00 94.19 85 ALA A N 1
ATOM 642 C CA . ALA A 1 85 ? -5.441 -2.102 4.611 1.00 94.19 85 ALA A CA 1
ATOM 643 C C . ALA A 1 85 ? -4.230 -1.166 4.793 1.00 94.19 85 ALA A C 1
ATOM 645 O O . ALA A 1 85 ? -4.236 -0.361 5.729 1.00 94.19 85 ALA A O 1
ATOM 646 N N . PRO A 1 86 ? -3.205 -1.239 3.921 1.00 95.56 86 PRO A N 1
ATOM 647 C CA . PRO A 1 86 ? -2.088 -0.302 3.953 1.00 95.56 86 PRO A CA 1
ATOM 648 C C . PRO A 1 86 ? -2.543 1.131 3.658 1.00 95.56 86 PRO A C 1
ATOM 650 O O . PRO A 1 86 ? -3.238 1.386 2.674 1.00 95.56 86 PRO A O 1
ATOM 653 N N . ILE A 1 87 ? -2.108 2.069 4.493 1.00 95.81 87 ILE A N 1
ATOM 654 C CA . ILE A 1 87 ? -2.402 3.500 4.400 1.00 95.81 87 ILE A CA 1
ATOM 655 C C . ILE A 1 87 ? -1.070 4.249 4.261 1.00 95.81 87 ILE A C 1
ATOM 657 O O . ILE A 1 87 ? -0.207 4.101 5.133 1.00 95.81 87 ILE A O 1
ATOM 661 N N . PRO A 1 88 ? -0.875 5.055 3.199 1.00 96.50 88 PRO A N 1
ATOM 662 C CA . PRO A 1 88 ? 0.257 5.968 3.110 1.00 96.50 88 PRO A CA 1
ATOM 663 C C . PRO A 1 88 ? 0.186 7.031 4.212 1.00 96.50 88 PRO A C 1
ATOM 665 O O . PRO A 1 88 ? -0.794 7.766 4.328 1.00 96.50 88 PRO A O 1
ATOM 668 N N . TRP A 1 89 ? 1.248 7.139 5.000 1.00 97.19 89 TRP A N 1
ATOM 669 C CA . TRP A 1 89 ? 1.378 8.061 6.120 1.00 97.19 89 TRP A CA 1
ATOM 670 C C . TRP A 1 89 ? 2.606 8.965 5.930 1.00 97.19 89 TRP A C 1
ATOM 672 O O . TRP A 1 89 ? 3.704 8.458 5.684 1.00 97.19 89 TRP A O 1
ATOM 682 N N . PRO A 1 90 ? 2.458 10.302 6.012 1.00 97.81 90 PRO A N 1
ATOM 683 C CA . PRO A 1 90 ? 3.514 11.237 5.617 1.00 97.81 90 PRO A CA 1
ATOM 684 C C . PRO A 1 90 ? 4.650 11.373 6.639 1.00 97.81 90 PRO A C 1
ATOM 686 O O . PRO A 1 90 ? 5.657 12.009 6.339 1.00 97.81 90 PRO A O 1
ATOM 689 N N . LEU A 1 91 ? 4.498 10.825 7.850 1.00 97.44 91 LEU A N 1
ATOM 690 C CA . LEU A 1 91 ? 5.478 10.963 8.928 1.00 97.44 91 LEU A CA 1
ATOM 691 C C . LEU A 1 91 ? 6.170 9.626 9.237 1.00 97.44 91 LEU A C 1
ATOM 693 O O . LEU A 1 91 ? 5.584 8.559 9.053 1.00 97.44 91 LEU A O 1
ATOM 697 N N . PRO A 1 92 ? 7.410 9.655 9.758 1.00 93.94 92 PRO A N 1
ATOM 698 C CA . PRO A 1 92 ? 8.110 8.431 10.146 1.00 93.94 92 PRO A CA 1
ATOM 699 C C . PRO A 1 92 ? 7.459 7.752 11.360 1.00 93.94 92 PRO A C 1
ATOM 701 O O . PRO A 1 92 ? 7.441 6.526 11.449 1.00 93.94 92 PRO A O 1
ATOM 704 N N . ASN A 1 93 ? 6.889 8.541 12.273 1.00 94.25 93 ASN A N 1
ATOM 705 C CA . ASN A 1 93 ? 6.281 8.045 13.503 1.00 94.25 93 ASN A CA 1
ATOM 706 C C . ASN A 1 93 ? 4.836 7.613 13.255 1.00 94.25 93 ASN A C 1
ATOM 708 O O . ASN A 1 93 ? 4.030 8.387 12.736 1.00 94.25 93 ASN A O 1
ATOM 712 N N . VAL A 1 94 ? 4.518 6.384 13.658 1.00 94.00 94 VAL A N 1
ATOM 713 C CA . VAL A 1 94 ? 3.180 5.804 13.523 1.00 94.00 94 VAL A CA 1
ATOM 714 C C . VAL A 1 94 ? 2.255 6.391 14.598 1.00 94.00 94 VAL A C 1
ATOM 716 O O . VAL A 1 94 ? 2.639 6.413 15.769 1.00 94.00 94 VAL A O 1
ATOM 719 N N . PRO A 1 95 ? 1.055 6.878 14.238 1.00 91.44 95 PRO A N 1
ATOM 720 C CA . PRO A 1 95 ? 0.095 7.380 15.214 1.00 91.44 95 PRO A CA 1
ATOM 721 C C . PRO A 1 95 ? -0.457 6.248 16.093 1.00 91.44 95 PRO A C 1
ATOM 723 O O . PRO A 1 95 ? -0.467 5.078 15.706 1.00 91.44 95 PRO A O 1
ATOM 726 N N . ALA A 1 96 ? -0.952 6.598 17.281 1.00 88.31 96 ALA A N 1
ATOM 727 C CA . ALA A 1 96 ? -1.579 5.635 18.182 1.00 88.31 96 ALA A CA 1
ATOM 728 C C . ALA A 1 96 ? -2.747 4.903 17.492 1.00 88.31 96 ALA A C 1
ATOM 730 O O . ALA A 1 96 ? -3.531 5.513 16.767 1.00 88.31 96 ALA A O 1
ATOM 731 N N . GLY A 1 97 ? -2.855 3.591 17.718 1.00 88.81 97 GLY A N 1
ATOM 732 C CA . GLY A 1 97 ? -3.868 2.740 17.076 1.00 88.81 97 GLY A CA 1
ATOM 733 C C . GLY A 1 97 ? -3.473 2.187 15.701 1.00 88.81 97 GLY A C 1
ATOM 734 O O . GLY A 1 97 ? -4.256 1.454 15.098 1.00 88.81 97 GLY A O 1
ATOM 735 N N . TYR A 1 98 ? -2.262 2.483 15.221 1.00 94.69 98 TYR A N 1
ATOM 736 C CA . TYR A 1 98 ? -1.727 1.971 13.961 1.00 94.69 98 TYR A CA 1
ATOM 737 C C . TYR A 1 98 ? -0.410 1.220 14.171 1.00 94.69 98 TYR A C 1
ATOM 739 O O . TYR A 1 98 ? 0.285 1.413 15.168 1.00 94.69 98 TYR A O 1
ATOM 747 N N . LEU A 1 99 ? -0.054 0.373 13.206 1.00 96.69 99 LEU A N 1
ATOM 748 C CA . LEU A 1 99 ? 1.209 -0.362 13.148 1.00 96.69 99 LEU A CA 1
ATOM 749 C C . LEU A 1 99 ? 1.892 -0.123 11.797 1.00 96.69 99 LEU A C 1
ATOM 751 O O . LEU A 1 99 ? 1.223 -0.045 10.770 1.00 96.69 99 LEU A O 1
ATOM 755 N N . ALA A 1 100 ? 3.223 -0.028 11.780 1.00 97.69 100 ALA A N 1
ATOM 756 C CA . ALA A 1 100 ? 3.998 0.058 10.540 1.00 97.69 100 ALA A CA 1
ATOM 757 C C . ALA A 1 100 ? 4.021 -1.280 9.782 1.00 97.69 100 ALA A C 1
ATOM 759 O O . ALA A 1 100 ? 4.173 -2.341 10.389 1.00 97.69 100 ALA A O 1
ATOM 760 N N . CYS A 1 101 ? 3.976 -1.223 8.453 1.00 97.75 101 CYS A N 1
ATOM 761 C CA . CYS A 1 101 ? 4.218 -2.359 7.561 1.00 97.75 101 CYS A CA 1
ATOM 762 C C . CYS A 1 101 ? 5.724 -2.530 7.313 1.00 97.75 101 CYS A C 1
ATOM 764 O O . CYS A 1 101 ? 6.227 -2.240 6.229 1.00 97.75 101 CYS A O 1
ATOM 766 N N . ASN A 1 102 ? 6.457 -2.937 8.346 1.00 97.69 102 ASN A N 1
ATOM 767 C CA . ASN A 1 102 ? 7.918 -3.079 8.343 1.00 97.69 102 ASN A CA 1
ATOM 768 C C . ASN A 1 102 ? 8.377 -4.524 8.620 1.00 97.69 102 ASN A C 1
ATOM 770 O O . ASN A 1 102 ? 9.475 -4.727 9.136 1.00 97.69 102 ASN A O 1
ATOM 774 N N . GLY A 1 103 ? 7.522 -5.518 8.358 1.00 97.50 103 GLY A N 1
ATOM 775 C CA . GLY A 1 103 ? 7.827 -6.924 8.646 1.00 97.50 103 GLY A CA 1
ATOM 776 C C . GLY A 1 103 ? 7.614 -7.349 10.104 1.00 97.50 103 GLY A C 1
ATOM 777 O O . GLY A 1 103 ? 7.945 -8.478 10.464 1.00 97.50 103 GLY A O 1
ATOM 778 N N . GLN A 1 104 ? 7.099 -6.470 10.974 1.00 97.94 104 GLN A N 1
ATOM 779 C CA . GLN A 1 104 ? 6.923 -6.797 12.391 1.00 97.94 104 GLN A CA 1
ATOM 780 C C . GLN A 1 104 ? 5.825 -7.839 12.640 1.00 97.94 104 GLN A C 1
ATOM 782 O O . GLN A 1 104 ? 4.807 -7.901 11.945 1.00 97.94 104 GLN A O 1
ATOM 787 N N . SER A 1 105 ? 6.018 -8.627 13.698 1.00 98.19 105 SER A N 1
ATOM 788 C CA . SER A 1 105 ? 4.969 -9.477 14.265 1.00 98.19 105 SER A CA 1
ATOM 789 C C . SER A 1 105 ? 4.013 -8.661 15.137 1.00 98.19 105 SER A C 1
ATOM 791 O O . SER A 1 105 ? 4.409 -7.654 15.721 1.00 98.19 105 SER A O 1
ATOM 793 N N . PHE A 1 106 ? 2.769 -9.112 15.273 1.00 97.06 106 PHE A N 1
ATOM 794 C CA . PHE A 1 106 ? 1.772 -8.503 16.151 1.00 97.06 106 PHE A CA 1
ATOM 795 C C . PHE A 1 106 ? 1.030 -9.549 16.987 1.00 97.06 106 PHE A C 1
ATOM 797 O O . PHE A 1 106 ? 0.941 -10.729 16.642 1.00 97.06 106 PHE A O 1
ATOM 804 N N . ASN A 1 107 ? 0.465 -9.106 18.111 1.00 94.62 107 ASN A N 1
ATOM 805 C CA . ASN A 1 107 ? -0.323 -9.969 18.980 1.00 94.62 107 ASN A CA 1
ATOM 806 C C . ASN A 1 107 ? -1.731 -10.169 18.396 1.00 94.62 107 ASN A C 1
ATOM 808 O O . ASN A 1 107 ? -2.564 -9.265 18.426 1.00 94.62 107 ASN A O 1
ATOM 812 N N . LYS A 1 108 ? -2.002 -11.375 17.894 1.00 94.38 108 LYS A N 1
ATOM 813 C CA . LYS A 1 108 ? -3.288 -11.742 17.281 1.00 94.38 108 LYS A CA 1
ATOM 814 C C . LYS A 1 108 ? -4.467 -11.710 18.257 1.00 94.38 108 LYS A C 1
ATOM 816 O O . LYS A 1 108 ? -5.588 -11.468 17.827 1.00 94.38 108 LYS A O 1
ATOM 821 N N . THR A 1 109 ? -4.225 -11.946 19.546 1.00 92.94 109 THR A N 1
ATOM 822 C CA . THR A 1 109 ? -5.263 -11.881 20.586 1.00 92.94 109 THR A CA 1
ATOM 823 C C . THR A 1 109 ? -5.650 -10.435 20.880 1.00 92.94 109 THR A C 1
ATOM 825 O O . THR A 1 109 ? -6.821 -10.148 21.096 1.00 92.94 109 THR A O 1
ATOM 828 N N . LEU A 1 110 ? -4.675 -9.519 20.850 1.00 91.00 110 LEU A N 1
ATOM 829 C CA . LEU A 1 110 ? -4.918 -8.087 21.034 1.00 91.00 110 LEU A CA 1
ATOM 830 C C . LEU A 1 110 ? -5.545 -7.440 19.788 1.00 91.00 110 LEU A C 1
ATOM 832 O O . LEU A 1 110 ? -6.355 -6.527 19.916 1.00 91.00 110 LEU A O 1
ATOM 836 N N . TYR A 1 111 ? -5.195 -7.930 18.594 1.00 92.56 111 TYR A N 1
ATOM 837 C CA . TYR A 1 111 ? -5.641 -7.389 17.306 1.00 92.56 111 TYR A CA 1
ATOM 838 C C . TYR A 1 111 ? -6.335 -8.459 16.441 1.00 92.56 111 TYR A C 1
ATOM 840 O O . TYR A 1 111 ? -5.812 -8.856 15.393 1.00 92.56 111 TYR A O 1
ATOM 848 N N . PRO A 1 112 ? -7.522 -8.951 16.846 1.00 91.75 112 PRO A N 1
ATOM 849 C CA . PRO A 1 112 ? -8.194 -10.062 16.169 1.00 91.75 112 PRO A CA 1
ATOM 850 C C . PRO A 1 112 ? -8.652 -9.713 14.746 1.00 91.75 112 PRO A C 1
ATOM 852 O O . PRO A 1 112 ? -8.576 -10.555 13.855 1.00 91.75 112 PRO A O 1
ATOM 855 N N . GLN A 1 113 ? -9.060 -8.464 14.496 1.00 89.50 113 GLN A N 1
ATOM 856 C CA . GLN A 1 113 ? -9.429 -8.008 13.148 1.00 89.50 113 GLN A CA 1
ATOM 857 C C . GLN A 1 113 ? -8.213 -7.950 12.218 1.00 89.50 113 GLN A C 1
ATOM 859 O O . GLN A 1 113 ? -8.280 -8.373 11.065 1.00 89.50 113 GLN A O 1
ATOM 864 N N . LEU A 1 114 ? -7.059 -7.523 12.737 1.00 93.94 114 LEU A N 1
ATOM 865 C CA . LEU A 1 114 ? -5.814 -7.549 11.978 1.00 93.94 114 LEU A CA 1
ATOM 866 C C . LEU A 1 114 ? -5.351 -8.985 11.701 1.00 93.94 114 LEU A C 1
ATOM 868 O O . LEU A 1 114 ? -4.808 -9.255 10.636 1.00 93.94 114 LEU A O 1
ATOM 872 N N . ALA A 1 115 ? -5.618 -9.921 12.617 1.00 95.94 115 ALA A N 1
ATOM 873 C CA . ALA A 1 115 ? -5.342 -11.343 12.428 1.00 95.94 115 ALA A CA 1
ATOM 874 C C . ALA A 1 115 ? -6.217 -12.002 11.347 1.00 95.94 115 ALA A C 1
ATOM 876 O O . ALA A 1 115 ? -5.789 -12.998 10.768 1.00 95.94 115 ALA A O 1
ATOM 877 N N . ILE A 1 116 ? -7.402 -11.458 11.049 1.00 94.06 116 ILE A N 1
ATOM 878 C CA . ILE A 1 116 ? -8.203 -11.889 9.892 1.00 94.06 116 ILE A CA 1
ATOM 879 C C . ILE A 1 116 ? -7.513 -11.461 8.590 1.00 94.06 116 ILE A C 1
ATOM 881 O O . ILE A 1 116 ? -7.390 -12.270 7.673 1.00 94.06 116 ILE A O 1
ATOM 885 N N . ALA A 1 117 ? -7.011 -10.222 8.523 1.00 94.75 117 ALA A N 1
ATOM 886 C CA . ALA A 1 117 ? -6.305 -9.705 7.347 1.00 94.75 117 ALA A CA 1
ATOM 887 C C . ALA A 1 117 ? -4.910 -10.337 7.152 1.00 94.75 117 ALA A C 1
ATOM 889 O O . ALA A 1 117 ? -4.518 -10.644 6.027 1.00 94.75 117 ALA A O 1
ATOM 890 N N . TYR A 1 118 ? -4.179 -10.575 8.245 1.00 96.62 118 TYR A N 1
ATOM 891 C CA . TYR A 1 118 ? -2.834 -11.159 8.261 1.00 96.62 118 TYR A CA 1
ATOM 892 C C . TYR A 1 118 ? -2.769 -12.383 9.194 1.00 96.62 118 TYR A C 1
ATOM 894 O O . TYR A 1 118 ? -2.273 -12.292 10.324 1.00 96.62 118 TYR A O 1
ATOM 902 N N . PRO A 1 119 ? -3.227 -13.568 8.740 1.00 96.50 119 PRO A N 1
ATOM 903 C CA . PRO A 1 119 ? -3.335 -14.762 9.586 1.00 96.50 119 PRO A CA 1
ATOM 904 C C . PRO A 1 119 ? -2.014 -15.278 10.166 1.00 96.50 119 PRO A C 1
ATOM 906 O O . PRO A 1 119 ? -2.027 -15.951 11.202 1.00 96.50 119 PRO A O 1
ATOM 909 N N . SER A 1 120 ? -0.879 -14.949 9.544 1.00 96.06 120 SER A N 1
ATOM 910 C CA . SER A 1 120 ? 0.461 -15.276 10.050 1.00 96.06 120 SER A CA 1
ATOM 911 C C . SER A 1 120 ? 0.800 -14.562 11.362 1.00 96.06 120 SER A C 1
ATOM 913 O O . SER A 1 120 ? 1.691 -15.014 12.072 1.00 96.06 120 SER A O 1
ATOM 915 N N . GLY A 1 121 ? 0.106 -13.467 11.698 1.00 97.06 121 GLY A N 1
ATOM 916 C CA . GLY A 1 121 ? 0.501 -12.590 12.801 1.00 97.06 121 GLY A CA 1
ATOM 917 C C . GLY A 1 121 ? 1.697 -11.698 12.463 1.00 97.06 121 GLY A C 1
ATOM 918 O O . GLY A 1 121 ? 2.317 -11.154 13.371 1.00 97.06 121 GLY A O 1
ATOM 919 N N . VAL A 1 122 ? 2.038 -11.563 11.178 1.00 97.69 122 VAL A N 1
ATOM 920 C CA . VAL A 1 122 ? 3.172 -10.771 10.690 1.00 97.69 122 VAL A CA 1
ATOM 921 C C . VAL A 1 122 ? 2.692 -9.840 9.586 1.00 97.69 122 VAL A C 1
ATOM 923 O O . VAL A 1 122 ? 2.009 -10.280 8.659 1.00 97.69 122 VAL A O 1
ATOM 926 N N . LEU A 1 123 ? 3.043 -8.560 9.691 1.00 97.88 123 LEU A N 1
ATOM 927 C CA . LEU A 1 123 ? 2.767 -7.567 8.656 1.00 97.88 123 LEU A CA 1
ATOM 928 C C . LEU A 1 123 ? 3.781 -7.678 7.511 1.00 97.88 123 LEU A C 1
ATOM 930 O O . LEU A 1 123 ? 4.928 -8.050 7.757 1.00 97.88 123 LEU A O 1
ATOM 934 N N . PRO A 1 124 ? 3.406 -7.333 6.267 1.00 97.25 124 PRO A N 1
ATOM 935 C CA . PRO A 1 124 ? 4.373 -7.238 5.182 1.00 97.25 124 PRO A CA 1
ATOM 936 C C . PRO A 1 124 ? 5.417 -6.156 5.483 1.00 97.25 124 PRO A C 1
ATOM 938 O O . PRO A 1 124 ? 5.136 -5.183 6.186 1.00 97.25 124 PRO A O 1
ATOM 941 N N . ASP A 1 125 ? 6.617 -6.314 4.932 1.00 97.81 125 ASP A N 1
ATOM 942 C CA . ASP A 1 125 ? 7.585 -5.224 4.842 1.00 97.81 125 ASP A CA 1
ATOM 943 C C . ASP A 1 125 ? 7.363 -4.502 3.513 1.00 97.81 125 ASP A C 1
ATOM 945 O O . ASP A 1 125 ? 7.620 -5.061 2.452 1.00 97.81 125 ASP A O 1
ATOM 949 N N . LEU A 1 126 ? 6.796 -3.297 3.576 1.00 97.69 126 LEU A N 1
ATOM 950 C CA . LEU A 1 126 ? 6.450 -2.490 2.400 1.00 97.69 126 LEU A CA 1
ATOM 951 C C . LEU A 1 126 ? 7.427 -1.327 2.187 1.00 97.69 126 LEU A C 1
ATOM 953 O O . LEU A 1 126 ? 7.163 -0.419 1.396 1.00 97.69 126 LEU A O 1
ATOM 957 N N . ARG A 1 127 ? 8.550 -1.307 2.910 1.00 97.12 127 ARG A N 1
ATOM 958 C CA . ARG A 1 127 ? 9.557 -0.254 2.763 1.00 97.12 127 ARG A CA 1
ATOM 959 C C . ARG A 1 127 ? 10.245 -0.391 1.406 1.00 97.12 127 ARG A C 1
ATOM 961 O O . ARG A 1 127 ? 10.952 -1.359 1.172 1.00 97.12 127 ARG A O 1
ATOM 968 N N . GLY A 1 128 ? 10.060 0.606 0.542 1.00 95.56 128 GLY A N 1
ATOM 969 C CA . GLY A 1 128 ? 10.601 0.604 -0.823 1.00 95.56 128 GLY A CA 1
ATOM 970 C C . GLY A 1 128 ? 9.713 -0.098 -1.854 1.00 95.56 128 GLY A C 1
ATOM 971 O O . GLY A 1 128 ? 10.037 -0.078 -3.035 1.00 95.56 128 GLY A O 1
ATOM 972 N N . GLU A 1 129 ? 8.573 -0.655 -1.441 1.00 96.44 129 GLU A N 1
ATOM 973 C CA . GLU A 1 129 ? 7.721 -1.459 -2.313 1.00 96.44 129 GLU A CA 1
ATOM 974 C C . GLU A 1 129 ? 6.595 -0.642 -2.961 1.00 96.44 129 GLU A C 1
ATOM 976 O O . GLU A 1 129 ? 5.980 0.239 -2.348 1.00 96.44 129 GLU A O 1
ATOM 981 N N . PHE A 1 130 ? 6.261 -0.998 -4.203 1.00 94.81 130 PHE A N 1
ATOM 982 C CA . PHE A 1 130 ? 5.040 -0.546 -4.866 1.00 94.81 130 PHE A CA 1
ATOM 983 C C . PHE A 1 130 ? 3.927 -1.578 -4.680 1.00 94.81 130 PHE A C 1
ATOM 985 O O . PHE A 1 130 ? 4.103 -2.765 -4.955 1.00 94.81 130 PHE A O 1
ATOM 992 N N . ILE A 1 131 ? 2.738 -1.124 -4.281 1.00 95.25 131 ILE A N 1
ATOM 993 C CA . ILE A 1 131 ? 1.562 -1.995 -4.199 1.00 95.25 131 ILE A CA 1
ATOM 994 C C . ILE A 1 131 ? 0.917 -2.099 -5.581 1.00 95.25 131 ILE A C 1
ATOM 996 O O . ILE A 1 131 ? 0.572 -1.091 -6.199 1.00 95.25 131 ILE A O 1
ATOM 1000 N N . ARG A 1 132 ? 0.715 -3.331 -6.054 1.00 94.75 132 ARG A N 1
ATOM 1001 C CA . ARG A 1 132 ? -0.007 -3.629 -7.296 1.00 94.75 132 ARG A CA 1
ATOM 1002 C C . ARG A 1 132 ? -1.312 -4.368 -7.022 1.00 94.75 132 ARG A C 1
ATOM 1004 O O . ARG A 1 132 ? -1.431 -5.091 -6.036 1.00 94.75 132 ARG A O 1
ATOM 1011 N N . GLY A 1 133 ? -2.266 -4.239 -7.942 1.00 95.88 133 GLY A N 1
ATOM 1012 C CA . GLY A 1 133 ? -3.470 -5.067 -7.937 1.00 95.88 133 GLY A CA 1
ATOM 1013 C C . GLY A 1 133 ? -3.126 -6.547 -8.119 1.00 95.88 133 GLY A C 1
ATOM 1014 O O . GLY A 1 133 ? -2.277 -6.896 -8.948 1.00 95.88 133 GLY A O 1
ATOM 1015 N N . TRP A 1 134 ? -3.785 -7.404 -7.339 1.00 96.19 134 TRP A N 1
ATOM 1016 C CA . TRP A 1 134 ? -3.722 -8.851 -7.517 1.00 96.19 134 TRP A CA 1
ATOM 1017 C C . TRP A 1 134 ? -4.497 -9.262 -8.775 1.00 96.19 134 TRP A C 1
ATOM 1019 O O . TRP A 1 134 ? -5.526 -8.671 -9.090 1.00 96.19 134 TRP A O 1
ATOM 1029 N N . ASP A 1 135 ? -3.975 -10.243 -9.513 1.00 96.00 135 ASP A N 1
ATOM 1030 C CA . ASP A 1 135 ? -4.527 -10.654 -10.809 1.00 96.00 135 ASP A CA 1
ATOM 1031 C C . ASP A 1 135 ? -5.917 -11.284 -10.709 1.00 96.00 135 ASP A C 1
ATOM 1033 O O . ASP A 1 135 ? -6.718 -11.113 -11.623 1.00 96.00 135 ASP A O 1
ATOM 1037 N N . ASP A 1 136 ? -6.167 -12.033 -9.630 1.00 95.12 136 ASP A N 1
ATOM 1038 C CA . ASP A 1 136 ? -7.425 -12.742 -9.354 1.00 95.12 136 ASP A CA 1
ATOM 1039 C C . ASP A 1 136 ? -8.022 -13.460 -10.586 1.00 95.12 136 ASP A C 1
ATOM 1041 O O . ASP A 1 136 ? -9.211 -13.395 -10.886 1.00 95.12 136 ASP A O 1
ATOM 1045 N N . GLY A 1 137 ? -7.160 -14.109 -11.377 1.00 94.00 137 GLY A N 1
ATOM 1046 C CA . GLY A 1 137 ? -7.573 -14.887 -12.547 1.00 94.00 137 GLY A CA 1
ATOM 1047 C C . GLY A 1 137 ? -7.802 -14.090 -13.836 1.00 94.00 137 GLY A C 1
ATOM 104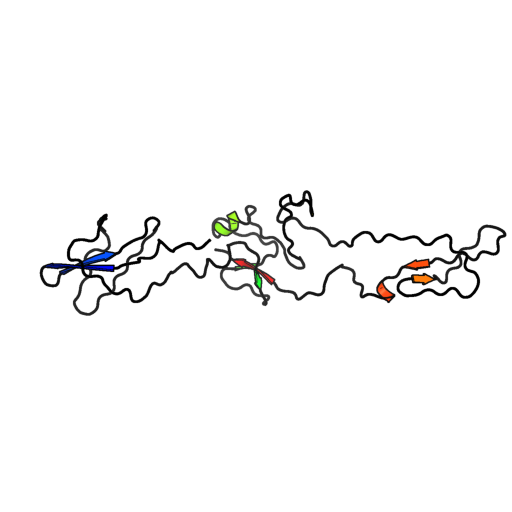8 O O . GLY A 1 137 ? -8.146 -14.694 -14.852 1.00 94.00 137 GLY A O 1
ATOM 1049 N N . ARG A 1 138 ? -7.555 -12.772 -13.865 1.00 95.94 138 ARG A N 1
ATOM 1050 C CA . ARG A 1 138 ? -7.620 -11.963 -15.100 1.00 95.94 138 ARG A CA 1
ATOM 1051 C C . ARG A 1 138 ? -6.597 -12.411 -16.153 1.00 95.94 138 ARG A C 1
ATOM 1053 O O . ARG A 1 138 ? -6.809 -12.217 -17.350 1.00 95.94 138 ARG A O 1
ATOM 1060 N N . GLY A 1 139 ? -5.491 -13.015 -15.727 1.00 95.50 139 GLY A N 1
ATOM 1061 C CA . GLY A 1 139 ? -4.487 -13.611 -16.596 1.00 95.50 139 GLY A CA 1
ATOM 1062 C C . GLY A 1 139 ? -3.347 -12.678 -17.008 1.00 95.50 139 GLY A C 1
ATOM 1063 O O . GLY A 1 139 ? -2.589 -13.052 -17.904 1.00 95.50 139 GLY A O 1
ATOM 1064 N N . VAL A 1 140 ? -3.216 -11.508 -16.376 1.00 95.12 140 VAL A N 1
ATOM 1065 C CA . VAL A 1 140 ? -2.122 -10.540 -16.577 1.00 95.12 140 VAL A CA 1
ATOM 1066 C C . VAL A 1 140 ? -0.886 -10.926 -15.761 1.00 95.12 140 VAL A C 1
ATOM 1068 O O . VAL A 1 140 ? 0.230 -10.814 -16.262 1.00 95.12 140 VAL A O 1
ATOM 1071 N N . ASP A 1 141 ? -1.074 -11.398 -14.528 1.00 94.31 141 ASP A N 1
ATOM 1072 C CA . ASP A 1 141 ? -0.006 -11.860 -13.625 1.00 94.31 141 ASP A CA 1
ATOM 1073 C C . ASP A 1 141 ? -0.331 -13.266 -13.090 1.00 94.31 141 ASP A C 1
ATOM 1075 O O . ASP A 1 141 ? -0.642 -13.486 -11.917 1.00 94.31 141 ASP A O 1
ATOM 1079 N N . ARG A 1 142 ? -0.339 -14.232 -14.018 1.00 93.88 142 ARG A N 1
ATOM 1080 C CA . ARG A 1 142 ? -0.767 -15.615 -13.766 1.00 93.88 142 ARG A CA 1
ATOM 1081 C C . ARG A 1 142 ? 0.092 -16.284 -12.697 1.00 93.88 142 ARG A C 1
ATOM 1083 O O . ARG A 1 142 ? 1.316 -16.279 -12.773 1.00 93.88 142 ARG A O 1
ATOM 1090 N N . GLY A 1 143 ? -0.570 -16.935 -11.742 1.00 92.38 143 GLY A N 1
ATOM 1091 C CA . GLY A 1 143 ? 0.086 -17.690 -10.670 1.00 92.38 143 GLY A CA 1
ATOM 1092 C C . GLY A 1 143 ? 0.607 -16.834 -9.511 1.00 92.38 143 GLY A C 1
ATOM 1093 O O . GLY A 1 143 ? 1.062 -17.390 -8.511 1.00 92.38 143 GLY A O 1
ATOM 1094 N N . ARG A 1 144 ? 0.507 -15.499 -9.590 1.00 95.00 144 ARG A N 1
ATOM 1095 C CA . ARG A 1 144 ? 0.853 -14.599 -8.485 1.00 95.00 144 ARG A CA 1
ATOM 1096 C C . ARG A 1 144 ? -0.126 -14.771 -7.322 1.00 95.00 144 ARG A C 1
ATOM 1098 O O . ARG A 1 144 ? -1.342 -14.713 -7.504 1.00 95.00 144 ARG A O 1
ATOM 1105 N N . ARG A 1 145 ? 0.400 -14.929 -6.104 1.00 94.69 145 ARG A N 1
ATOM 1106 C CA . ARG A 1 145 ? -0.394 -14.965 -4.861 1.00 94.69 145 ARG A CA 1
ATOM 1107 C C . ARG A 1 145 ? -0.412 -13.589 -4.187 1.00 94.69 145 ARG A C 1
ATOM 1109 O O . ARG A 1 145 ? 0.557 -12.835 -4.294 1.00 94.69 145 ARG A O 1
ATOM 1116 N N . VAL A 1 146 ? -1.493 -13.290 -3.466 1.00 95.12 146 VAL A N 1
ATOM 1117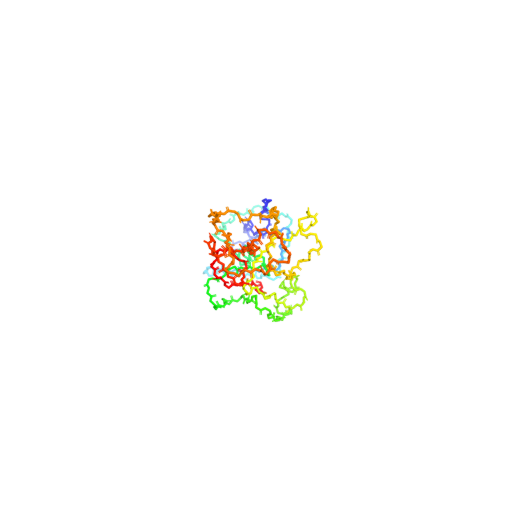 C CA . VAL A 1 146 ? -1.619 -12.095 -2.610 1.00 95.12 146 VAL A CA 1
ATOM 1118 C C . VAL A 1 146 ? -0.459 -12.045 -1.604 1.00 95.12 146 VAL A C 1
ATOM 1120 O O . VAL A 1 146 ? -0.055 -13.085 -1.085 1.00 95.12 146 VAL A O 1
ATOM 1123 N N . LEU A 1 147 ? 0.082 -10.844 -1.357 1.00 94.06 147 LEU A N 1
ATOM 1124 C CA . LEU A 1 147 ? 1.216 -10.574 -0.451 1.00 94.06 147 LEU A CA 1
ATOM 1125 C C . LEU A 1 147 ? 2.543 -11.273 -0.815 1.00 94.06 147 LEU A C 1
ATOM 1127 O O . LEU A 1 147 ? 3.368 -11.523 0.060 1.00 94.06 147 LEU A O 1
ATOM 1131 N N . THR A 1 148 ? 2.783 -11.586 -2.093 1.00 95.00 148 THR A N 1
ATOM 1132 C CA . THR A 1 148 ? 4.094 -12.099 -2.536 1.00 95.00 148 THR A CA 1
ATOM 1133 C C . THR A 1 148 ? 4.947 -11.020 -3.191 1.00 95.00 148 THR A C 1
ATOM 1135 O O . THR A 1 148 ? 4.448 -10.213 -3.972 1.00 95.00 148 THR A O 1
ATOM 1138 N N . TYR A 1 149 ? 6.247 -11.055 -2.902 1.00 94.62 149 TYR A N 1
ATOM 1139 C CA . TYR A 1 149 ? 7.241 -10.130 -3.442 1.00 94.62 149 TYR A CA 1
ATOM 1140 C C . TYR A 1 149 ? 7.540 -10.384 -4.929 1.00 94.62 149 TYR A C 1
ATOM 1142 O O . TYR A 1 149 ? 7.543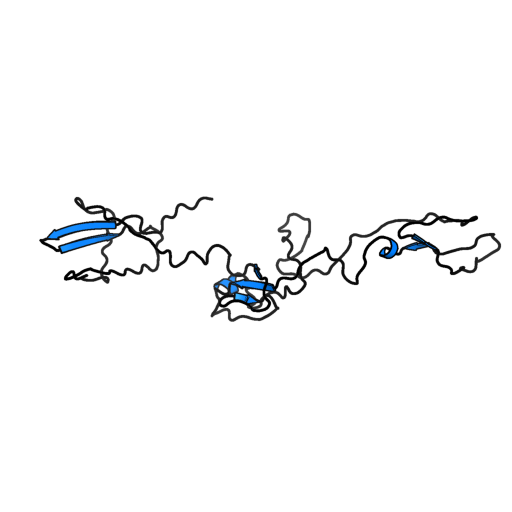 -11.527 -5.404 1.00 94.62 149 TYR A O 1
ATOM 1150 N N . GLN A 1 150 ? 7.822 -9.312 -5.668 1.00 95.12 150 GLN A N 1
ATOM 1151 C CA . GLN A 1 150 ? 8.310 -9.346 -7.044 1.00 95.12 150 GLN A CA 1
ATOM 1152 C C . GLN A 1 150 ? 9.382 -8.270 -7.212 1.00 95.12 150 GLN A C 1
ATOM 1154 O O . GLN A 1 150 ? 9.094 -7.103 -6.983 1.00 95.12 150 GLN A O 1
ATOM 1159 N N . GLY A 1 151 ? 10.579 -8.663 -7.654 1.00 95.00 151 GLY A N 1
ATOM 1160 C CA . GLY A 1 151 ? 11.630 -7.709 -8.012 1.00 95.00 151 GLY A CA 1
ATOM 1161 C C . GLY A 1 151 ? 11.288 -6.896 -9.262 1.00 95.00 151 GLY A C 1
ATOM 1162 O O . GLY A 1 151 ? 10.388 -7.254 -10.032 1.00 95.00 151 GLY A O 1
ATOM 1163 N N . ASP A 1 152 ? 12.021 -5.808 -9.472 1.00 93.94 152 ASP A N 1
ATOM 1164 C CA . ASP A 1 152 ? 11.866 -4.966 -10.647 1.00 93.94 152 ASP A CA 1
ATOM 1165 C C . ASP A 1 152 ? 12.280 -5.702 -11.929 1.00 93.94 152 ASP A C 1
ATOM 1167 O O . ASP A 1 152 ? 13.114 -6.608 -11.951 1.00 93.94 152 ASP A O 1
ATOM 1171 N N . ALA A 1 153 ? 11.637 -5.333 -13.032 1.00 94.06 153 ALA A N 1
ATOM 1172 C CA . ALA A 1 153 ? 11.971 -5.848 -14.347 1.00 94.06 153 ALA A CA 1
ATOM 1173 C C . ALA A 1 153 ? 11.584 -4.834 -15.420 1.00 94.06 153 ALA A C 1
ATOM 1175 O O . ALA A 1 153 ? 10.574 -4.132 -15.312 1.00 94.06 153 ALA A O 1
ATOM 1176 N N . ILE A 1 154 ? 12.358 -4.814 -16.500 1.00 93.25 154 ILE A N 1
ATOM 1177 C CA . ILE A 1 154 ? 11.938 -4.229 -17.771 1.00 93.25 154 ILE A CA 1
ATOM 1178 C C . ILE A 1 154 ? 11.439 -5.339 -18.697 1.00 93.25 154 ILE A C 1
ATOM 1180 O O . ILE A 1 154 ? 11.790 -6.512 -18.555 1.00 93.25 154 ILE A O 1
ATOM 1184 N N . ARG A 1 155 ? 10.612 -4.978 -19.679 1.00 93.56 155 ARG A N 1
ATOM 1185 C CA . ARG A 1 155 ? 10.308 -5.894 -20.783 1.00 93.56 155 ARG A CA 1
ATOM 1186 C C . ARG A 1 155 ? 11.586 -6.157 -21.579 1.00 93.56 155 ARG A C 1
ATOM 1188 O O . ARG A 1 155 ? 12.462 -5.299 -21.644 1.00 93.56 155 ARG A O 1
ATOM 1195 N N . ASN A 1 156 ? 11.657 -7.332 -22.201 1.00 92.75 156 ASN A N 1
ATOM 1196 C CA . ASN A 1 156 ? 12.768 -7.669 -23.083 1.00 92.75 156 ASN A CA 1
ATOM 1197 C C . ASN A 1 156 ? 12.942 -6.586 -24.164 1.00 92.75 156 ASN A C 1
ATOM 1199 O O . ASN A 1 156 ? 11.958 -6.186 -24.793 1.00 92.75 156 ASN A O 1
ATOM 1203 N N . ILE A 1 157 ? 14.180 -6.138 -24.377 1.00 89.00 157 ILE A N 1
ATOM 1204 C CA . ILE A 1 157 ? 14.545 -5.209 -25.447 1.00 89.00 157 ILE A CA 1
ATOM 1205 C C . ILE A 1 157 ? 15.157 -6.044 -26.565 1.00 89.00 157 ILE A C 1
ATOM 1207 O O . ILE A 1 157 ? 16.238 -6.607 -26.414 1.00 89.00 157 ILE A O 1
ATOM 1211 N N . THR A 1 158 ? 14.460 -6.136 -27.692 1.00 88.62 158 THR A N 1
ATOM 1212 C CA . THR A 1 158 ? 14.907 -6.920 -28.847 1.00 88.62 158 THR A CA 1
ATOM 1213 C C . THR A 1 158 ? 15.286 -6.014 -30.006 1.00 88.62 158 THR A C 1
ATOM 1215 O O . THR A 1 158 ? 14.576 -5.056 -30.306 1.00 88.62 158 THR A O 1
ATOM 1218 N N . GLY A 1 159 ? 16.361 -6.366 -30.703 1.00 83.00 159 GLY A N 1
ATOM 1219 C CA . GLY A 1 159 ? 16.811 -5.712 -31.924 1.00 83.00 159 GLY A CA 1
ATOM 1220 C C . GLY A 1 159 ? 17.976 -6.481 -32.535 1.00 83.00 159 GLY A C 1
ATOM 1221 O O . GLY A 1 159 ? 18.536 -7.375 -31.901 1.00 83.00 159 GLY A O 1
ATOM 1222 N N . TYR A 1 160 ? 18.337 -6.145 -33.766 1.00 76.75 160 TYR A N 1
ATOM 1223 C CA . TYR A 1 160 ? 19.522 -6.686 -34.417 1.00 76.75 160 TYR A CA 1
ATOM 1224 C C . TYR A 1 160 ? 20.218 -5.586 -35.206 1.00 76.75 160 TYR A C 1
ATOM 1226 O O . TYR A 1 160 ? 19.576 -4.685 -35.747 1.00 76.75 160 TYR A O 1
ATOM 1234 N N . THR A 1 161 ? 21.539 -5.678 -35.286 1.00 70.50 161 THR A N 1
ATOM 1235 C CA . THR A 1 161 ? 22.322 -4.935 -36.264 1.00 70.50 161 THR A CA 1
ATOM 1236 C C . THR A 1 161 ? 22.650 -5.909 -37.396 1.00 70.50 161 THR A C 1
ATOM 1238 O O . THR A 1 161 ? 23.227 -6.969 -37.135 1.00 70.50 161 THR A O 1
ATOM 1241 N N . PRO A 1 162 ? 22.248 -5.642 -38.653 1.00 64.94 162 PRO A N 1
ATOM 1242 C CA . PRO A 1 162 ? 22.708 -6.469 -39.764 1.00 64.94 162 PRO A CA 1
ATOM 1243 C C . PRO A 1 162 ? 24.240 -6.406 -39.822 1.00 64.94 162 PRO A C 1
ATOM 1245 O O . PRO A 1 162 ? 24.819 -5.415 -39.371 1.00 64.94 162 PRO A O 1
ATOM 1248 N N . GLY A 1 163 ? 24.896 -7.442 -40.360 1.00 62.47 163 GLY A N 1
ATOM 1249 C CA . GLY A 1 163 ? 26.358 -7.498 -40.491 1.00 62.47 163 GLY A CA 1
ATOM 1250 C C . GLY A 1 163 ? 26.899 -6.185 -41.056 1.00 62.47 163 GLY A C 1
ATOM 1251 O O . GLY A 1 163 ? 26.723 -5.886 -42.235 1.00 62.47 163 GLY A O 1
ATOM 1252 N N . THR A 1 164 ? 27.463 -5.351 -40.183 1.00 61.62 164 THR A N 1
ATOM 1253 C CA . THR A 1 164 ? 27.746 -3.959 -40.524 1.00 61.62 164 THR A CA 1
ATOM 1254 C C . THR A 1 164 ? 29.166 -3.887 -41.062 1.00 61.62 164 THR A C 1
ATOM 1256 O O . THR A 1 164 ? 30.127 -4.034 -40.310 1.00 61.62 164 THR A O 1
ATOM 1259 N N . ILE A 1 165 ? 29.307 -3.664 -42.370 1.00 62.09 165 ILE A N 1
ATOM 1260 C CA . ILE A 1 165 ? 30.602 -3.345 -42.975 1.00 62.09 165 ILE A CA 1
ATOM 1261 C C . ILE A 1 165 ? 30.808 -1.840 -42.830 1.00 62.09 165 ILE A C 1
ATOM 1263 O O . ILE A 1 165 ? 30.123 -1.036 -43.460 1.00 62.09 165 ILE A O 1
ATOM 1267 N N . LEU A 1 166 ? 31.758 -1.460 -41.987 1.00 62.38 166 LEU A N 1
ATOM 1268 C CA . LEU A 1 166 ? 32.075 -0.068 -41.705 1.00 62.38 166 LEU A CA 1
ATOM 1269 C C . LEU A 1 166 ? 33.001 0.490 -42.791 1.00 62.38 166 LEU A C 1
ATOM 1271 O O . LEU A 1 166 ? 34.202 0.243 -42.764 1.00 62.38 166 LEU A O 1
ATOM 1275 N N . ARG A 1 167 ? 32.450 1.262 -43.739 1.00 61.78 167 ARG A N 1
ATOM 1276 C CA . ARG A 1 167 ? 33.216 1.987 -44.773 1.00 61.78 167 ARG A CA 1
ATOM 1277 C C . ARG A 1 167 ? 33.069 3.498 -44.570 1.00 61.78 167 ARG A C 1
ATOM 1279 O O . ARG A 1 167 ? 31.967 4.024 -44.654 1.00 61.78 167 ARG A O 1
ATOM 1286 N N . GLY A 1 168 ? 34.174 4.202 -44.318 1.00 64.06 168 GLY A N 1
ATOM 1287 C CA . GLY A 1 168 ? 34.175 5.659 -44.114 1.00 64.06 168 GLY A CA 1
ATOM 1288 C C . GLY A 1 168 ? 33.651 6.119 -42.741 1.00 64.06 168 GLY A C 1
ATOM 1289 O O . GLY A 1 168 ? 33.719 5.384 -41.752 1.00 64.06 168 GLY A O 1
ATOM 1290 N N . ASN A 1 169 ? 33.157 7.362 -42.667 1.00 64.81 169 ASN A N 1
ATOM 1291 C CA . ASN A 1 169 ? 32.651 7.976 -41.433 1.00 64.81 169 ASN A CA 1
ATOM 1292 C C . ASN A 1 169 ? 31.234 7.481 -41.116 1.00 64.81 169 ASN A C 1
ATOM 1294 O O . ASN A 1 169 ? 30.246 8.040 -41.582 1.00 64.81 169 ASN A O 1
ATOM 1298 N N . ASN A 1 170 ? 31.135 6.429 -40.308 1.00 70.12 170 ASN A N 1
ATOM 1299 C CA . ASN A 1 170 ? 29.852 5.888 -39.864 1.00 70.12 170 ASN A CA 1
ATOM 1300 C C . ASN A 1 170 ? 29.219 6.793 -38.791 1.00 70.12 170 ASN A C 1
ATOM 1302 O O . ASN A 1 170 ? 29.872 7.123 -37.799 1.00 70.12 170 ASN A O 1
ATOM 1306 N N . SER A 1 171 ? 27.951 7.172 -38.972 1.00 72.00 171 SER A N 1
ATOM 1307 C CA . SER A 1 171 ? 27.196 7.994 -38.018 1.00 72.00 171 SER A CA 1
ATOM 1308 C C . SER A 1 171 ? 26.354 7.122 -37.084 1.00 72.00 171 SER A C 1
ATOM 1310 O O . SER A 1 171 ? 25.506 6.359 -37.539 1.00 72.00 171 SER A O 1
ATOM 1312 N N . TYR A 1 172 ? 26.562 7.271 -35.775 1.00 78.50 172 TYR A N 1
ATOM 1313 C CA . TYR A 1 172 ? 25.760 6.642 -34.719 1.00 78.50 172 TYR A CA 1
ATOM 1314 C C . TYR A 1 172 ? 25.114 7.732 -33.877 1.00 78.50 172 TYR A C 1
ATOM 1316 O O . TYR A 1 172 ? 25.697 8.801 -33.689 1.00 78.50 172 TYR A O 1
ATOM 1324 N N . GLY A 1 173 ? 23.920 7.461 -33.361 1.00 82.44 173 GLY A N 1
ATOM 1325 C CA . GLY A 1 173 ? 23.147 8.419 -32.585 1.00 82.44 173 GLY A CA 1
ATOM 1326 C C . GLY A 1 173 ? 22.424 7.759 -31.422 1.00 82.44 173 GLY A C 1
ATOM 1327 O O . GLY A 1 173 ? 22.222 6.544 -31.385 1.00 82.44 173 GLY A O 1
ATOM 1328 N N . GLY A 1 174 ? 22.030 8.586 -30.461 1.00 91.44 174 GLY A N 1
ATOM 1329 C CA . GLY A 1 174 ? 21.300 8.145 -29.281 1.00 91.44 174 GLY A CA 1
ATOM 1330 C C . GLY A 1 174 ? 22.100 7.173 -28.411 1.00 91.44 174 GLY A C 1
ATOM 1331 O O . GLY A 1 174 ? 23.249 7.452 -28.058 1.00 91.44 174 GLY A O 1
ATOM 1332 N N . CYS A 1 175 ? 21.485 6.040 -28.063 1.00 91.19 175 CYS A N 1
ATOM 1333 C CA . CYS A 1 175 ? 22.086 5.000 -27.225 1.00 91.19 175 CYS A CA 1
ATOM 1334 C C . CYS A 1 175 ? 23.146 4.148 -27.936 1.00 91.19 175 CYS A C 1
ATOM 1336 O O . CYS A 1 175 ? 23.781 3.324 -27.288 1.00 91.19 175 CYS A O 1
ATOM 1338 N N . PHE A 1 176 ? 23.357 4.323 -29.243 1.00 89.25 176 PHE A N 1
ATOM 1339 C CA . PHE A 1 176 ? 24.350 3.554 -29.985 1.00 89.25 176 PHE A CA 1
ATOM 1340 C C . PHE A 1 176 ? 25.655 4.327 -30.163 1.00 89.25 176 PHE A C 1
ATOM 1342 O O . PHE A 1 176 ? 25.663 5.521 -30.476 1.00 89.25 176 PHE A O 1
ATOM 1349 N N . SER A 1 177 ? 26.775 3.624 -30.009 1.00 84.69 177 SER A N 1
ATOM 1350 C CA . SER A 1 177 ? 28.116 4.148 -30.281 1.00 84.69 177 SER A CA 1
ATOM 1351 C C . SER A 1 177 ? 29.074 3.050 -30.730 1.00 84.69 177 SER A C 1
ATOM 1353 O O . SER A 1 177 ? 28.776 1.869 -30.598 1.00 84.69 177 SER A O 1
ATOM 1355 N N . LEU A 1 178 ? 30.250 3.425 -31.232 1.00 79.81 178 LEU A N 1
ATOM 1356 C CA . LEU A 1 178 ? 31.332 2.477 -31.504 1.00 79.81 178 LEU A CA 1
ATOM 1357 C C . LEU A 1 178 ? 32.244 2.316 -30.290 1.00 79.81 178 LEU A C 1
ATOM 1359 O O . LEU A 1 178 ? 32.581 3.312 -29.650 1.00 79.81 178 LEU A O 1
ATOM 1363 N N . SER A 1 179 ? 32.708 1.092 -30.025 1.00 73.50 179 SER A N 1
ATOM 1364 C CA . SER A 1 179 ? 33.904 0.908 -29.201 1.00 73.50 179 SER A CA 1
ATOM 1365 C C . SER A 1 179 ? 35.147 1.313 -30.007 1.00 73.50 179 SER A C 1
ATOM 1367 O O . SER A 1 179 ? 35.237 1.067 -31.212 1.00 73.50 179 SER A O 1
ATOM 1369 N N . GLY A 1 180 ? 36.119 1.949 -29.350 1.00 61.28 180 GLY A N 1
ATOM 1370 C CA . GLY A 1 180 ? 37.422 2.275 -29.950 1.00 61.28 18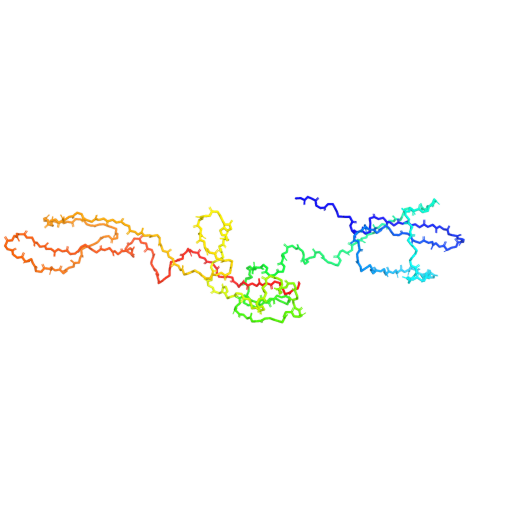0 GLY A CA 1
ATOM 1371 C C . GLY A 1 180 ? 38.341 1.060 -30.140 1.00 61.28 180 GLY A C 1
ATOM 1372 O O . GLY A 1 180 ? 39.469 1.213 -30.598 1.00 61.28 180 GLY A O 1
ATOM 1373 N N . GLU A 1 181 ? 37.878 -0.137 -29.779 1.00 59.50 181 GLU A N 1
ATOM 1374 C CA . GLU A 1 181 ? 38.625 -1.386 -29.893 1.00 59.50 181 GLU A CA 1
ATOM 1375 C C . GLU A 1 181 ? 38.501 -1.945 -31.314 1.00 59.50 181 GLU A C 1
ATOM 1377 O O . GLU A 1 181 ? 37.406 -2.290 -31.765 1.00 59.50 181 GLU A O 1
ATOM 1382 N N . ASN A 1 182 ? 39.630 -2.064 -32.014 1.00 58.41 182 ASN A N 1
ATOM 1383 C CA . ASN A 1 182 ? 39.711 -2.845 -33.243 1.00 58.41 182 ASN A CA 1
ATOM 1384 C C . ASN A 1 182 ? 39.775 -4.328 -32.855 1.00 58.41 182 ASN A C 1
ATOM 1386 O O . ASN A 1 182 ? 40.716 -4.734 -32.172 1.00 58.41 182 ASN A O 1
ATOM 1390 N N . ALA A 1 183 ? 38.818 -5.149 -33.287 1.00 54.31 183 ALA A N 1
ATOM 1391 C CA . ALA A 1 183 ? 39.054 -6.590 -33.289 1.00 54.31 183 ALA A CA 1
ATOM 1392 C C . ALA A 1 183 ? 40.022 -6.910 -34.447 1.00 54.31 183 ALA A C 1
ATOM 1394 O O . ALA A 1 183 ? 39.825 -6.374 -35.543 1.00 54.31 183 ALA A O 1
ATOM 1395 N N . PRO A 1 184 ? 41.073 -7.729 -34.244 1.00 54.34 184 PRO A N 1
ATOM 1396 C CA . PRO A 1 184 ? 41.917 -8.161 -35.350 1.00 54.34 18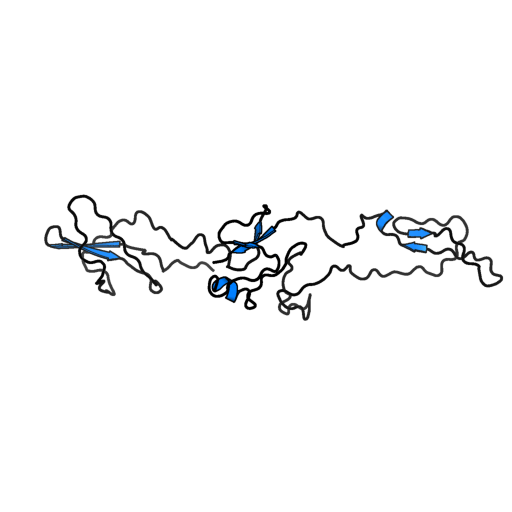4 PRO A CA 1
ATOM 1397 C C . PRO A 1 184 ? 41.041 -8.933 -36.340 1.00 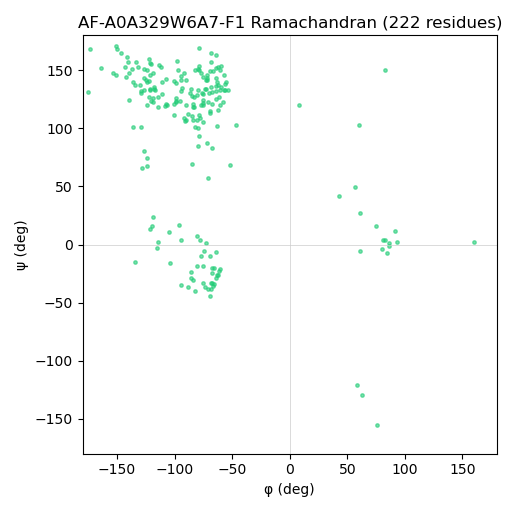54.34 184 PRO A C 1
ATOM 1399 O O . PRO A 1 184 ? 40.401 -9.918 -35.971 1.00 54.34 184 PRO A O 1
ATOM 1402 N N . GLY A 1 185 ? 40.963 -8.451 -37.580 1.00 56.25 185 GLY A N 1
ATOM 1403 C CA . GLY A 1 185 ? 40.289 -9.179 -38.646 1.00 56.25 185 GLY A CA 1
ATOM 1404 C C . GLY A 1 185 ? 41.022 -10.497 -38.866 1.00 56.25 185 GLY A C 1
ATOM 1405 O O . GLY A 1 185 ? 42.197 -10.493 -39.229 1.00 56.25 185 GLY A O 1
ATOM 1406 N N . ASN A 1 186 ? 40.352 -11.621 -38.615 1.00 58.44 186 ASN A N 1
ATOM 1407 C CA . ASN A 1 186 ? 40.831 -12.894 -39.131 1.00 58.44 186 ASN A CA 1
ATOM 1408 C C . ASN A 1 186 ? 40.646 -12.860 -40.654 1.00 58.44 186 ASN A C 1
ATOM 1410 O O . ASN A 1 186 ? 39.519 -12.860 -41.141 1.00 58.44 186 ASN A O 1
ATOM 1414 N N . GLU A 1 187 ? 41.784 -12.854 -41.350 1.00 54.94 187 GLU A N 1
ATOM 1415 C CA . GLU A 1 187 ? 41.972 -13.067 -42.791 1.00 54.94 187 GLU A CA 1
ATOM 1416 C C . GLU A 1 187 ? 41.750 -11.874 -43.738 1.00 54.94 187 GLU A C 1
ATOM 1418 O O . GLU A 1 187 ? 40.979 -10.953 -43.478 1.00 54.94 187 GLU A O 1
ATOM 1423 N N . TYR A 1 188 ? 42.499 -11.933 -44.852 1.00 55.69 188 TYR A N 1
ATOM 1424 C CA . TYR A 1 188 ? 42.678 -10.977 -45.955 1.00 55.69 188 TYR A CA 1
ATOM 1425 C C . TYR A 1 188 ? 41.364 -10.486 -46.595 1.00 55.69 188 TYR A C 1
ATOM 1427 O O . TYR A 1 188 ? 41.064 -10.746 -47.758 1.00 55.69 188 TYR A O 1
ATOM 1435 N N . THR A 1 189 ? 40.587 -9.716 -45.847 1.00 53.84 189 THR A N 1
ATOM 1436 C CA . THR A 1 189 ? 39.499 -8.887 -46.353 1.00 53.84 189 THR A CA 1
ATOM 1437 C C . THR A 1 189 ? 39.592 -7.532 -45.664 1.00 53.84 189 THR A C 1
ATOM 1439 O O . THR A 1 189 ? 39.932 -7.439 -44.490 1.00 53.84 189 THR A O 1
ATOM 1442 N N . ASP A 1 190 ? 39.353 -6.466 -46.418 1.00 52.84 190 ASP A N 1
ATOM 1443 C CA . ASP A 1 190 ? 39.507 -5.060 -46.031 1.00 52.84 190 ASP A CA 1
ATOM 1444 C C . ASP A 1 190 ? 38.415 -4.628 -45.013 1.00 52.84 190 ASP A C 1
ATOM 1446 O O . ASP A 1 190 ? 37.579 -3.764 -45.283 1.00 52.84 190 ASP A O 1
ATOM 1450 N N . VAL A 1 191 ? 38.326 -5.325 -43.870 1.00 53.19 191 VAL A N 1
ATOM 1451 C CA . VAL A 1 191 ? 37.216 -5.252 -42.909 1.00 53.19 191 VAL A CA 1
ATOM 1452 C C . VAL A 1 191 ? 37.746 -5.020 -41.492 1.00 53.19 191 VAL A C 1
ATOM 1454 O O . VAL A 1 191 ? 38.164 -5.939 -40.792 1.00 53.19 191 VAL A O 1
ATOM 1457 N N . TRP A 1 192 ? 37.663 -3.771 -41.032 1.00 56.00 192 TRP A N 1
ATOM 1458 C CA . TRP A 1 192 ? 37.867 -3.413 -39.628 1.00 56.00 192 TRP A CA 1
ATOM 1459 C C . TRP A 1 192 ? 36.583 -3.700 -38.843 1.00 56.00 192 TRP A C 1
ATOM 1461 O O . TRP A 1 192 ? 35.589 -2.981 -38.979 1.00 56.00 192 TRP A O 1
ATOM 1471 N N . GLN A 1 193 ? 36.579 -4.748 -38.021 1.00 61.22 193 GLN A N 1
ATOM 1472 C CA . GLN A 1 193 ? 35.446 -5.040 -37.145 1.00 61.22 193 GLN A CA 1
ATOM 1473 C C . GLN A 1 193 ? 35.497 -4.124 -35.913 1.00 61.22 193 GLN A C 1
ATOM 1475 O O . GLN A 1 193 ? 36.381 -4.257 -35.065 1.00 61.22 193 GLN A O 1
ATOM 1480 N N . LYS A 1 194 ? 34.538 -3.194 -35.806 1.00 67.12 194 LYS A N 1
ATOM 1481 C CA . LYS A 1 194 ? 34.294 -2.405 -34.586 1.00 67.12 194 LYS A CA 1
ATOM 1482 C C . LYS A 1 194 ? 33.007 -2.874 -33.919 1.00 67.12 194 LYS A C 1
ATOM 1484 O O . LYS A 1 194 ? 32.033 -3.186 -34.604 1.00 67.12 194 LYS A O 1
ATOM 1489 N N . ARG A 1 195 ? 32.982 -2.905 -32.585 1.00 73.69 195 ARG A N 1
ATOM 1490 C CA . ARG A 1 195 ? 31.778 -3.290 -31.835 1.00 73.69 195 ARG A CA 1
ATOM 1491 C C . ARG A 1 195 ? 30.815 -2.107 -31.780 1.00 73.69 195 ARG A C 1
ATOM 1493 O O . ARG A 1 195 ? 31.221 -0.993 -31.449 1.00 73.69 195 ARG A O 1
ATOM 1500 N N . ILE A 1 196 ? 29.542 -2.361 -32.072 1.00 79.31 196 ILE A N 1
ATOM 1501 C CA . ILE A 1 196 ? 28.459 -1.421 -31.775 1.00 79.31 196 ILE A CA 1
ATOM 1502 C C . ILE A 1 196 ? 28.061 -1.650 -30.318 1.00 79.31 196 ILE A C 1
ATOM 1504 O O . ILE A 1 196 ? 27.691 -2.758 -29.935 1.00 79.31 196 ILE A O 1
ATOM 1508 N N . LEU A 1 197 ? 28.170 -0.606 -29.508 1.00 83.31 197 LEU A N 1
ATOM 1509 C CA . LEU A 1 197 ? 27.760 -0.588 -28.113 1.00 83.31 197 LEU A CA 1
ATOM 1510 C C . LEU A 1 197 ? 26.340 -0.036 -28.008 1.00 83.31 197 LEU A C 1
ATOM 1512 O O . LEU A 1 197 ? 25.989 0.915 -28.709 1.00 83.31 197 LEU A O 1
ATOM 1516 N N . PHE A 1 198 ? 25.558 -0.618 -27.104 1.00 88.19 198 PHE A N 1
ATOM 1517 C CA . PHE A 1 198 ? 24.300 -0.056 -26.632 1.00 88.19 198 PHE A CA 1
ATOM 1518 C C . PHE A 1 198 ? 24.504 0.463 -25.210 1.00 88.19 198 PHE A C 1
ATOM 1520 O O . PHE A 1 198 ? 24.835 -0.301 -24.306 1.00 88.19 198 PHE A O 1
ATOM 1527 N N . ASP A 1 199 ? 24.287 1.758 -25.028 1.00 90.69 199 ASP A N 1
ATOM 1528 C CA . ASP A 1 199 ? 24.327 2.442 -23.746 1.00 90.69 199 ASP A CA 1
ATOM 1529 C C . ASP A 1 199 ? 23.135 3.400 -23.643 1.00 90.69 199 ASP A C 1
ATOM 1531 O O . ASP A 1 199 ? 23.122 4.500 -24.204 1.00 90.69 199 ASP A O 1
ATOM 1535 N N . ALA A 1 200 ? 22.104 2.961 -22.920 1.00 91.25 200 ALA A N 1
ATOM 1536 C CA . ALA A 1 200 ? 20.891 3.740 -22.708 1.00 91.25 200 ALA A CA 1
ATOM 1537 C C . ALA A 1 200 ? 21.149 5.047 -21.934 1.00 91.25 200 ALA A C 1
ATOM 1539 O O . ALA A 1 200 ? 20.421 6.019 -22.143 1.00 91.25 200 ALA A O 1
ATOM 1540 N N . SER A 1 201 ? 22.204 5.117 -21.110 1.00 92.00 201 SER A N 1
ATOM 1541 C CA . SER A 1 201 ? 22.500 6.291 -20.272 1.00 92.00 201 SER A CA 1
ATOM 1542 C C . SER A 1 201 ? 22.746 7.569 -21.079 1.00 92.00 201 SER A C 1
ATOM 1544 O O . SER A 1 201 ? 22.553 8.679 -20.586 1.00 92.00 201 SER A O 1
ATOM 1546 N N . ARG A 1 202 ? 23.096 7.418 -22.361 1.00 92.75 202 ARG A N 1
ATOM 1547 C CA . ARG A 1 202 ? 23.313 8.516 -23.312 1.00 92.75 202 ARG A CA 1
ATOM 1548 C C . ARG A 1 202 ? 22.043 9.293 -23.661 1.00 92.75 202 ARG A C 1
ATOM 1550 O O . ARG A 1 202 ? 22.145 10.398 -24.185 1.00 92.75 202 ARG A O 1
ATOM 1557 N N . VAL A 1 203 ? 20.861 8.710 -23.448 1.00 94.19 203 VAL A N 1
ATOM 1558 C CA . VAL A 1 203 ? 19.568 9.293 -23.863 1.00 94.19 203 VAL A CA 1
ATOM 1559 C C . VAL A 1 203 ? 18.481 9.229 -22.799 1.00 94.19 203 VAL A C 1
ATOM 1561 O O . VAL A 1 203 ? 17.472 9.918 -22.934 1.00 94.19 203 VAL A O 1
ATOM 1564 N N . VAL A 1 204 ? 18.663 8.427 -21.750 1.00 92.88 204 VAL A N 1
ATOM 1565 C CA . VAL A 1 204 ? 17.718 8.329 -20.634 1.00 92.88 204 VAL A CA 1
ATOM 1566 C C . VAL A 1 204 ? 18.453 8.291 -19.291 1.00 92.88 204 VAL A C 1
ATOM 1568 O O . VAL A 1 204 ? 19.575 7.787 -19.227 1.00 92.88 204 VAL A O 1
ATOM 1571 N N . PRO A 1 205 ? 17.840 8.780 -18.197 1.00 93.44 205 PRO A N 1
ATOM 1572 C CA . PRO A 1 205 ? 18.364 8.565 -16.852 1.00 93.44 205 PRO A CA 1
ATOM 1573 C C . PRO A 1 205 ? 18.441 7.070 -16.528 1.00 93.44 205 PRO A C 1
ATOM 1575 O O . PRO A 1 205 ? 17.491 6.331 -16.784 1.00 93.44 205 PRO A O 1
ATOM 1578 N N . VAL A 1 206 ? 19.552 6.640 -15.931 1.00 92.50 206 VAL A N 1
ATOM 1579 C CA . VAL A 1 206 ? 19.772 5.252 -15.501 1.00 92.50 206 VAL A CA 1
ATOM 1580 C C . VAL A 1 206 ? 20.114 5.194 -14.014 1.00 92.50 206 VAL A C 1
ATOM 1582 O O . VAL A 1 206 ? 20.690 6.130 -13.459 1.00 92.50 206 VAL A O 1
ATOM 1585 N N . ALA A 1 207 ? 19.748 4.090 -13.371 1.00 92.56 207 ALA A N 1
ATOM 1586 C CA . ALA A 1 207 ? 20.054 3.770 -11.981 1.00 92.56 207 ALA A CA 1
ATOM 1587 C C . ALA A 1 207 ? 20.141 2.242 -11.820 1.00 92.56 207 ALA A C 1
ATOM 1589 O O . ALA A 1 207 ? 19.778 1.506 -12.737 1.00 92.56 207 ALA A O 1
ATOM 1590 N N . SER A 1 208 ? 20.591 1.765 -10.656 1.00 92.94 208 SER A N 1
ATOM 1591 C CA . SER A 1 208 ? 20.659 0.325 -10.348 1.00 92.94 208 SER A CA 1
ATOM 1592 C C . SER A 1 208 ? 19.290 -0.353 -10.178 1.00 92.94 208 SER A C 1
ATOM 1594 O O . SER A 1 208 ? 19.243 -1.571 -10.078 1.00 92.94 208 SER A O 1
ATOM 1596 N N . GLU A 1 209 ? 18.202 0.419 -10.125 1.00 93.44 209 GLU A N 1
ATOM 1597 C CA . GLU A 1 209 ? 16.815 -0.033 -9.950 1.00 93.44 209 GLU A CA 1
ATOM 1598 C C . GLU A 1 209 ? 15.936 0.619 -11.026 1.00 93.44 209 GLU A C 1
ATOM 1600 O O . GLU A 1 209 ? 16.047 1.828 -11.279 1.00 93.44 209 GLU A O 1
ATOM 1605 N N . ASN A 1 210 ? 15.025 -0.147 -11.628 1.00 93.31 210 ASN A N 1
ATOM 1606 C CA . ASN A 1 210 ? 13.997 0.396 -12.504 1.00 93.31 210 ASN A CA 1
ATOM 1607 C C . ASN A 1 210 ? 12.786 0.889 -11.699 1.00 93.31 210 ASN A C 1
ATOM 1609 O O . ASN A 1 210 ? 11.963 0.098 -11.240 1.00 93.31 210 ASN A O 1
ATOM 1613 N N . ARG A 1 211 ? 12.624 2.213 -11.603 1.00 93.56 211 ARG A N 1
ATOM 1614 C CA . ARG A 1 211 ? 11.485 2.831 -10.913 1.00 93.56 211 ARG A CA 1
ATOM 1615 C C . ARG A 1 211 ? 10.968 4.095 -11.602 1.00 93.56 211 ARG A C 1
ATOM 1617 O O . ARG A 1 211 ? 11.757 4.915 -12.080 1.00 93.56 211 ARG A O 1
ATOM 1624 N N . PRO A 1 212 ? 9.647 4.333 -11.587 1.00 93.94 212 PRO A N 1
ATOM 1625 C CA . PRO A 1 212 ? 9.097 5.653 -11.856 1.00 93.94 212 PRO A CA 1
ATOM 1626 C C . PRO A 1 212 ? 9.521 6.669 -10.783 1.00 93.94 212 PRO A C 1
ATOM 1628 O O . PRO A 1 212 ? 9.899 6.314 -9.659 1.00 93.94 212 PRO A O 1
ATOM 1631 N N . ARG A 1 213 ? 9.385 7.963 -11.101 1.00 96.12 213 ARG A N 1
ATOM 1632 C CA . ARG A 1 213 ? 9.483 9.025 -10.088 1.00 96.12 213 ARG A CA 1
ATOM 1633 C C . ARG A 1 213 ? 8.453 8.775 -8.985 1.00 96.12 213 ARG A C 1
ATOM 1635 O O . ARG A 1 213 ? 7.289 8.523 -9.279 1.00 96.12 213 ARG A O 1
ATOM 1642 N N . ASN A 1 214 ? 8.880 8.876 -7.732 1.00 96.06 214 ASN A N 1
ATOM 1643 C CA . ASN A 1 214 ? 8.036 8.622 -6.569 1.00 96.06 214 ASN A CA 1
ATOM 1644 C C . ASN A 1 214 ? 8.410 9.533 -5.389 1.00 96.06 214 ASN A C 1
ATOM 1646 O O . ASN A 1 214 ? 9.471 10.161 -5.398 1.00 96.06 214 ASN A O 1
ATOM 1650 N N . ILE A 1 215 ? 7.515 9.609 -4.401 1.00 97.00 215 ILE A N 1
ATOM 1651 C CA . ILE A 1 215 ? 7.731 10.241 -3.094 1.00 97.00 215 ILE A CA 1
ATOM 1652 C C . ILE A 1 215 ? 7.507 9.160 -2.038 1.00 97.00 215 ILE A C 1
ATOM 1654 O O . ILE A 1 215 ? 6.520 8.429 -2.112 1.00 97.00 215 ILE A O 1
ATOM 1658 N N . ALA A 1 216 ? 8.409 9.062 -1.065 1.00 97.31 216 ALA A N 1
ATOM 1659 C CA . ALA A 1 216 ? 8.329 8.055 -0.017 1.00 97.31 216 ALA A CA 1
ATOM 1660 C C . ALA A 1 216 ? 7.335 8.462 1.082 1.00 97.31 216 ALA A C 1
ATOM 1662 O O . ALA A 1 216 ? 7.431 9.553 1.642 1.00 97.31 216 ALA A O 1
ATOM 1663 N N . PHE A 1 217 ? 6.412 7.556 1.400 1.00 97.94 217 PHE A N 1
ATOM 1664 C CA . PHE A 1 217 ? 5.521 7.606 2.560 1.00 97.94 217 PHE A CA 1
ATOM 1665 C C . PHE A 1 217 ? 5.772 6.352 3.404 1.00 97.94 217 PHE A C 1
ATOM 1667 O O . PHE A 1 217 ? 6.210 5.326 2.880 1.00 97.94 217 PHE A O 1
ATOM 1674 N N . ASN A 1 218 ? 5.484 6.412 4.701 1.00 97.38 218 ASN A N 1
ATOM 1675 C CA . ASN A 1 218 ? 5.421 5.207 5.520 1.00 97.38 218 ASN A CA 1
ATOM 1676 C C . ASN A 1 218 ? 4.118 4.455 5.205 1.00 97.38 218 ASN A C 1
ATOM 1678 O O . ASN A 1 218 ? 3.089 5.090 4.995 1.00 97.38 218 ASN A O 1
ATOM 1682 N N . TYR A 1 219 ? 4.130 3.124 5.203 1.00 97.75 219 TYR A N 1
ATOM 1683 C CA . TYR A 1 219 ? 2.896 2.342 5.129 1.00 97.75 219 TYR A CA 1
ATOM 1684 C C . TYR A 1 219 ? 2.501 1.883 6.524 1.00 97.75 219 TYR A C 1
ATOM 1686 O O . TYR A 1 219 ? 3.268 1.202 7.206 1.00 97.75 219 TYR A O 1
ATOM 1694 N N . ILE A 1 220 ? 1.288 2.235 6.938 1.00 97.44 220 ILE A N 1
ATOM 1695 C CA . ILE A 1 220 ? 0.723 1.832 8.225 1.00 97.44 220 ILE A CA 1
ATOM 1696 C C . ILE A 1 220 ? -0.581 1.064 8.023 1.00 97.44 220 ILE A C 1
ATOM 1698 O O . ILE A 1 220 ? -1.257 1.232 7.014 1.00 97.44 220 ILE A O 1
ATOM 1702 N N . VAL A 1 221 ? -0.951 0.240 8.994 1.00 96.25 221 VAL A N 1
ATOM 1703 C CA . VAL A 1 221 ? -2.265 -0.404 9.079 1.00 96.25 221 VAL A CA 1
ATOM 1704 C C . VAL A 1 221 ? -2.924 -0.018 10.384 1.00 96.25 221 VAL A C 1
ATOM 1706 O O . VAL A 1 221 ? -2.257 0.135 11.408 1.00 96.25 221 VAL A O 1
ATOM 1709 N N . ARG A 1 222 ? -4.246 0.110 10.365 1.00 92.50 222 ARG A N 1
ATOM 1710 C CA . ARG A 1 222 ? -5.022 0.200 11.598 1.00 92.50 222 ARG A CA 1
ATOM 1711 C C . ARG A 1 222 ? -4.886 -1.108 12.382 1.00 92.50 222 ARG A C 1
ATOM 1713 O O . ARG A 1 222 ? -4.941 -2.182 11.783 1.00 92.50 222 ARG A O 1
ATOM 1720 N N . ALA A 1 223 ? -4.697 -1.015 13.695 1.00 84.00 223 ALA A N 1
ATOM 1721 C CA . ALA A 1 223 ? -4.512 -2.176 14.564 1.00 84.00 223 ALA A CA 1
ATOM 1722 C C . ALA A 1 223 ? -5.844 -2.786 15.053 1.00 84.00 223 ALA A C 1
ATOM 1724 O O . ALA A 1 223 ? -5.903 -3.993 15.284 1.00 84.00 223 ALA A O 1
ATOM 1725 N N . ALA A 1 224 ? -6.906 -1.977 15.185 1.00 74.94 224 ALA A N 1
ATOM 1726 C CA . ALA A 1 224 ? -8.238 -2.382 15.655 1.00 74.94 224 ALA A CA 1
ATOM 1727 C C . ALA A 1 224 ? -9.367 -1.587 14.983 1.00 74.94 224 ALA A C 1
ATOM 1729 O O . ALA A 1 224 ? -9.186 -0.379 14.705 1.00 74.94 224 ALA A O 1
#

Sequence (224 aa):
MYTVNTSAPTDLATINTSGDNYDIYIFIGPFAQNIILNAFVSDNATVNQLIKMAELSEIPKGAVKGKVYSYLLSGKESDIYPVGAPIPWPLPNVPAGYLACNGQSFNKTLYPQLAIAYPSGVLPDLRGEFIRGWDDGRGVDRGRRVLTYQGDAIRNITGYTPGTILRGNNSYGGCFSLSGENAPGNEYTDVWQKRILFDASRVVPVASENRPRNIAFNYIVRAA

Nearest PDB structures (foldseek):
  2xgf-assembly1_C  TM=5.833E-01  e=1.865E-07  Tequatrovirus T4
  5iv5-assembly1_O  TM=4.318E-01  e=5.477E-05  Tequatrovirus T4
  6ov6-assembly1_C  TM=3.842E-01  e=4.985E-03  Bizionia argentinensis JUB59
  6ov6-assembly1_B  TM=3.821E-01  e=7.085E-03  Bizionia argentinensis JUB59